Protein AF-A0A7S0JJD3-F1 (afdb_monomer_lite)

Radius of gyration: 20.3 Å; chains: 1; bounding box: 45×40×61 Å

InterPro domains:
  IPR008313 Metal-independent alpha-mannosidase [PF06824] (34-295)
  IPR008313 Metal-independent alpha-mannosidase [PTHR31047] (3-289)
  IPR008313 Metal-independent alpha-mannosidase [SM01149] (34-301)
  IPR008928 Six-hairpin glycosidase superfamily [SSF48208] (3-291)
  IPR012341 Six-hairpin glycosidase-like superfamily [G3DSA:1.50.10.10] (18-301)

Secondary structure (DSSP, 8-state):
-PPPP-PPPGGG-S---HHHHHHHHHHHTS--SSHHHHHHHHHHTTHHHHHSEEEE--SSS-EEEE--SSSSSEEHHHHHHHHGGGGGGTTT-TTTHHHHHHHHHHHHHHHHHH-TT-SEE-S-TT-SGGGTT--TTSEEEEE-TTS-EEE---TTEEE----HHHHHHHHHHHHHHHHHH---TT-SHHHHHHHHHHHHHHHHHTS-B-GGGTTS-S-EEE---SSGGGS-GGGT---B---SSPP-SS-TTSPPPSSS--HHHHHHHHHHHHHHHHHHHHHSTT-HHHHHHHHHHHHH-

Sequence (301 aa):
RPLPRCRPPPDQRTFTSPAIESRLGQLLRRKWRDPELSTLLWNCLPNTLDTTVWQAPSDNDPRTFVSTGDIPAMWLRDSQNQVSPYVRFARSEPNGIGSLLRGLIRRHVDSVLLDPYANSFAFSAADAACNVDAFTLDNTTKLDETQTRVNAMGLGVHQRKWEMDSLSSVLKLGRTYYDATADARPFGQRWLDAIEVIISTFRAMQQPLLPGNFTSVNYTFSTLSREPKDTSAHGIGRAHRWTGMVRTAFLPSDDSPRFPYHIPGNAFAVVELRGAASMLRACCGNASASEVLARDAEALA

pLDDT: mean 94.11, std 7.53, range [55.41, 98.88]

Structure (mmCIF, N/CA/C/O backbone):
data_AF-A0A7S0JJD3-F1
#
_entry.id   AF-A0A7S0JJD3-F1
#
loop_
_atom_site.group_PDB
_atom_site.id
_atom_site.type_symbol
_atom_site.label_atom_id
_atom_site.label_alt_id
_atom_site.label_comp_id
_atom_site.label_asym_id
_atom_site.label_entity_id
_atom_site.label_seq_id
_atom_site.pdbx_PDB_ins_code
_atom_site.Cartn_x
_atom_site.Cartn_y
_atom_site.Cartn_z
_atom_site.occupancy
_atom_site.B_iso_or_equiv
_atom_site.auth_seq_id
_atom_site.auth_comp_id
_atom_site.auth_asym_id
_atom_site.auth_atom_id
_atom_site.pdbx_PDB_model_num
ATOM 1 N N . ARG A 1 1 ? 2.379 -15.623 33.511 1.00 74.94 1 ARG A N 1
ATOM 2 C CA . ARG A 1 1 ? 2.270 -14.204 33.940 1.00 74.94 1 ARG A CA 1
ATOM 3 C C . ARG A 1 1 ? 1.238 -13.573 33.020 1.00 74.94 1 ARG A C 1
ATOM 5 O O . ARG A 1 1 ? 1.367 -13.850 31.838 1.00 74.94 1 ARG A O 1
ATOM 12 N N . PRO A 1 2 ? 0.259 -12.799 33.518 1.00 86.75 2 PRO A N 1
ATOM 13 C CA . PRO A 1 2 ? -0.739 -12.188 32.645 1.00 86.75 2 PRO A CA 1
ATOM 14 C C . PRO A 1 2 ? -0.059 -11.248 31.645 1.00 86.75 2 PRO A C 1
ATOM 16 O O . PRO A 1 2 ? 0.916 -10.577 31.998 1.00 86.75 2 PRO A O 1
ATOM 19 N N . LEU A 1 3 ? -0.571 -11.201 30.416 1.00 94.06 3 LEU A N 1
ATOM 20 C CA . LEU A 1 3 ? -0.080 -10.265 29.407 1.00 94.06 3 LEU A CA 1
ATOM 21 C C . LEU A 1 3 ? -0.239 -8.806 29.884 1.00 94.06 3 LEU A C 1
ATOM 23 O O . LEU A 1 3 ? -1.274 -8.464 30.468 1.00 94.06 3 LEU A O 1
ATOM 27 N N . PRO A 1 4 ? 0.756 -7.934 29.644 1.00 94.75 4 PRO A N 1
ATOM 28 C CA . PRO A 1 4 ? 0.657 -6.520 29.984 1.00 94.75 4 PRO A CA 1
ATOM 29 C C . PRO A 1 4 ? -0.297 -5.776 29.039 1.00 94.75 4 PRO A C 1
ATOM 31 O O . PRO A 1 4 ? -0.487 -6.159 27.884 1.00 94.75 4 PRO A O 1
ATOM 34 N N . ARG A 1 5 ? -0.883 -4.674 29.522 1.00 94.31 5 ARG A N 1
ATOM 35 C CA . ARG A 1 5 ? -1.574 -3.700 28.665 1.00 94.31 5 ARG A CA 1
ATOM 36 C C . ARG A 1 5 ? -0.540 -2.725 28.111 1.00 94.31 5 ARG A C 1
ATOM 38 O O . ARG A 1 5 ? 0.090 -2.021 28.890 1.00 94.31 5 ARG A O 1
ATOM 45 N N . CYS A 1 6 ? -0.396 -2.690 26.791 1.00 95.62 6 CYS A N 1
ATOM 46 C CA . CYS A 1 6 ? 0.696 -1.997 26.099 1.00 95.62 6 CYS A CA 1
ATOM 47 C C . CYS A 1 6 ? 0.238 -0.826 25.221 1.00 95.62 6 CYS A C 1
ATOM 49 O O . CYS A 1 6 ? 1.053 -0.264 24.498 1.00 95.62 6 CYS A O 1
ATOM 51 N N . ARG A 1 7 ? -1.050 -0.460 25.244 1.00 97.75 7 ARG A N 1
ATOM 52 C CA . ARG A 1 7 ? -1.510 0.739 24.529 1.00 97.75 7 ARG A CA 1
ATOM 53 C C . ARG A 1 7 ? -0.836 1.991 25.110 1.00 97.75 7 ARG A C 1
ATOM 55 O O . ARG A 1 7 ? -0.774 2.093 26.340 1.00 97.75 7 ARG A O 1
ATOM 62 N N . PRO A 1 8 ? -0.435 2.962 24.276 1.00 97.88 8 PRO A N 1
ATOM 63 C CA . PRO A 1 8 ? -0.002 4.265 24.753 1.00 97.88 8 PRO A CA 1
ATOM 64 C C . PRO A 1 8 ? -1.064 4.951 25.635 1.00 97.88 8 PRO A C 1
ATOM 66 O O . PRO A 1 8 ? -2.280 4.725 25.456 1.00 97.88 8 PRO A O 1
ATOM 69 N N . PRO A 1 9 ? -0.626 5.818 26.568 1.00 97.44 9 PRO A N 1
ATOM 70 C CA . PRO A 1 9 ? -1.497 6.777 27.239 1.00 97.44 9 PRO A CA 1
ATOM 71 C C . PRO A 1 9 ? -2.363 7.558 26.233 1.00 97.44 9 PRO A C 1
ATOM 73 O O . PRO A 1 9 ? -1.914 7.789 25.111 1.00 97.44 9 PRO A O 1
ATOM 76 N N . PRO A 1 10 ? -3.607 7.949 26.578 1.00 96.00 10 PRO A N 1
ATOM 77 C CA . PRO A 1 10 ? -4.527 8.591 25.634 1.00 96.00 10 PRO A CA 1
ATOM 78 C C . PRO A 1 10 ? -3.974 9.824 24.906 1.00 96.00 10 PRO A C 1
ATOM 80 O O . PRO A 1 10 ? -4.286 10.020 23.737 1.00 96.00 10 PRO A O 1
ATOM 83 N N . ASP A 1 11 ? -3.149 10.621 25.577 1.00 96.56 11 ASP A N 1
ATOM 84 C CA . ASP A 1 11 ? -2.490 11.829 25.067 1.00 96.56 11 ASP A CA 1
ATOM 85 C C . ASP A 1 11 ? -1.311 11.545 24.121 1.00 96.56 11 ASP A C 1
ATOM 87 O O . ASP A 1 11 ? -0.861 12.444 23.418 1.00 96.56 11 ASP A O 1
ATOM 91 N N . GLN A 1 12 ? -0.838 10.298 24.065 1.00 97.25 12 GLN A N 1
ATOM 92 C CA . GLN A 1 12 ? 0.233 9.847 23.169 1.00 97.25 12 GLN A CA 1
ATOM 93 C C . GLN A 1 12 ? -0.287 9.042 21.970 1.00 97.25 12 GLN A C 1
ATOM 95 O O . GLN A 1 12 ? 0.506 8.538 21.177 1.00 97.25 12 GLN A O 1
ATOM 100 N N . ARG A 1 13 ? -1.609 8.885 21.832 1.00 97.50 13 ARG A N 1
ATOM 101 C CA . ARG A 1 13 ? -2.208 8.158 20.706 1.00 97.50 13 ARG A CA 1
ATOM 102 C C . ARG A 1 13 ? -2.264 9.044 19.475 1.00 97.50 13 ARG A C 1
ATOM 104 O O . ARG A 1 13 ? -2.793 10.151 19.525 1.00 97.50 13 ARG A O 1
ATOM 111 N N . THR A 1 14 ? -1.787 8.522 18.353 1.00 96.75 14 THR A N 1
ATOM 112 C CA . THR A 1 14 ? -1.674 9.291 17.110 1.00 96.75 14 THR A CA 1
ATOM 113 C C . THR A 1 14 ? -3.025 9.573 16.439 1.00 96.75 14 THR A C 1
ATOM 115 O O . THR A 1 14 ? -3.207 10.600 15.786 1.00 96.75 14 THR A O 1
ATOM 118 N N . PHE A 1 15 ? -4.016 8.706 16.653 1.00 97.25 15 PHE A N 1
ATOM 119 C CA . PHE A 1 15 ? -5.390 8.879 16.200 1.00 97.25 15 PHE A CA 1
ATOM 120 C C . PHE A 1 15 ? -6.364 8.155 17.136 1.00 97.25 15 PHE A C 1
ATOM 122 O O . PHE A 1 15 ? -6.079 7.070 17.634 1.00 97.25 15 PHE A O 1
ATOM 129 N N . THR A 1 16 ? -7.552 8.720 17.359 1.00 95.88 16 THR A N 1
ATOM 130 C CA . THR A 1 16 ? -8.612 8.079 18.155 1.00 95.88 16 THR A CA 1
ATOM 131 C C . THR A 1 16 ? -9.936 8.092 17.397 1.00 95.88 16 THR A C 1
ATOM 133 O O . THR A 1 16 ? -10.350 9.120 16.866 1.00 95.88 16 THR A O 1
ATOM 136 N N . SER A 1 17 ? -10.628 6.949 17.380 1.00 96.94 17 SER A N 1
ATOM 137 C CA . SER A 1 17 ? -11.978 6.801 16.819 1.00 96.94 17 SER A CA 1
ATOM 138 C C . SER A 1 17 ? -12.968 6.431 17.931 1.00 96.94 17 SER A C 1
ATOM 140 O O . SER A 1 17 ? -12.849 5.347 18.516 1.00 96.94 17 SER A O 1
ATOM 142 N N . PRO A 1 18 ? -13.964 7.288 18.222 1.00 96.44 18 PRO A N 1
ATOM 143 C CA . PRO A 1 18 ? -15.027 6.974 19.175 1.00 96.44 18 PRO A CA 1
ATOM 144 C C . PRO A 1 18 ? -15.759 5.657 18.880 1.00 96.44 18 PRO A C 1
ATOM 146 O O . PRO A 1 18 ? -16.031 4.888 19.807 1.00 96.44 18 PRO A O 1
ATOM 149 N N . ALA A 1 19 ? -16.051 5.346 17.613 1.00 95.81 19 ALA A N 1
ATOM 150 C CA . ALA A 1 19 ? -16.710 4.094 17.239 1.00 95.81 19 ALA A CA 1
ATOM 151 C C . ALA A 1 19 ? -15.850 2.864 17.559 1.00 95.81 19 ALA A C 1
ATOM 153 O O . ALA A 1 19 ? -16.374 1.852 18.037 1.00 95.81 19 ALA A O 1
ATOM 154 N N . ILE A 1 20 ? -14.536 2.949 17.342 1.00 96.50 20 ILE A N 1
ATOM 155 C CA . ILE A 1 20 ? -13.607 1.850 17.621 1.00 96.50 20 ILE A CA 1
ATOM 156 C C . ILE A 1 20 ? -13.408 1.678 19.126 1.00 96.50 20 ILE A C 1
ATOM 158 O O . ILE A 1 20 ? -13.507 0.548 19.604 1.00 96.50 20 ILE A O 1
ATOM 162 N N . GLU A 1 21 ? -13.235 2.760 19.891 1.00 97.56 21 GLU A N 1
ATOM 163 C CA . GLU A 1 21 ? -13.171 2.690 21.361 1.00 97.56 21 GLU A CA 1
ATOM 164 C C . GLU A 1 21 ? -14.465 2.116 21.952 1.00 97.56 21 GLU A C 1
ATOM 166 O O . GLU A 1 21 ? -14.430 1.232 22.812 1.00 97.56 21 GLU A O 1
ATOM 171 N N . SER A 1 22 ? -15.623 2.553 21.446 1.00 96.69 22 SER A N 1
ATOM 172 C CA . SER A 1 22 ? -16.927 2.027 21.856 1.00 96.69 22 SER A CA 1
ATOM 173 C C . SER A 1 22 ? -17.044 0.534 21.553 1.00 96.69 22 SER A C 1
ATOM 175 O O . SER A 1 22 ? -17.410 -0.259 22.430 1.00 96.69 22 SER A O 1
ATOM 177 N N . ARG A 1 23 ? -16.669 0.107 20.339 1.00 96.12 23 ARG A N 1
ATOM 178 C CA . ARG A 1 23 ? -16.711 -1.308 19.959 1.00 96.12 23 ARG A CA 1
ATOM 179 C C . ARG A 1 23 ? -15.747 -2.150 20.789 1.00 96.12 23 ARG A C 1
ATOM 181 O O . ARG A 1 23 ? -16.125 -3.240 21.223 1.00 96.12 23 ARG A O 1
ATOM 188 N N . LEU A 1 24 ? -14.535 -1.660 21.023 1.00 96.44 24 LEU A N 1
ATOM 189 C CA . LEU A 1 24 ? -13.540 -2.324 21.855 1.00 96.44 24 LEU A CA 1
ATOM 190 C C . LEU A 1 24 ? -14.063 -2.485 23.287 1.00 96.44 24 LEU A C 1
ATOM 192 O O . LEU A 1 24 ? -14.076 -3.598 23.812 1.00 96.44 24 LEU A O 1
ATOM 196 N N . GLY A 1 25 ? -14.613 -1.422 23.879 1.00 96.69 25 GLY A N 1
ATOM 197 C CA . GLY A 1 25 ? -15.238 -1.468 25.201 1.00 96.69 25 GLY A CA 1
ATOM 198 C C . GLY A 1 25 ? -16.389 -2.477 25.287 1.00 96.69 25 GLY A C 1
ATOM 199 O O . GLY A 1 25 ? -16.468 -3.245 26.246 1.00 96.69 25 GLY A O 1
ATOM 200 N N . GLN A 1 26 ? -17.254 -2.543 24.271 1.00 96.44 26 GLN A N 1
ATOM 201 C CA . GLN A 1 26 ? -18.327 -3.545 24.203 1.00 96.44 26 GLN A CA 1
ATOM 202 C C . GLN A 1 26 ? -17.790 -4.982 24.152 1.00 96.44 26 GLN A C 1
ATOM 204 O O . GLN A 1 26 ? -18.323 -5.857 24.832 1.00 96.44 26 GLN A O 1
ATOM 209 N N . LEU A 1 27 ? -16.748 -5.240 23.355 1.00 95.69 27 LEU A N 1
ATOM 210 C CA . LEU A 1 27 ? -16.144 -6.571 23.236 1.00 95.69 27 LEU A CA 1
ATOM 211 C C . LEU A 1 27 ? -15.472 -7.008 24.542 1.00 95.69 27 LEU A C 1
ATOM 213 O O . LEU A 1 27 ? -15.609 -8.163 24.945 1.00 95.69 27 LEU A O 1
ATOM 217 N N . LEU A 1 28 ? -14.801 -6.086 25.231 1.00 95.31 28 LEU A N 1
ATOM 218 C CA . LEU A 1 28 ? -14.087 -6.367 26.478 1.00 95.31 28 LEU A CA 1
ATOM 219 C C . LEU A 1 28 ? -15.008 -6.538 27.692 1.00 95.31 28 LEU A C 1
ATOM 221 O O . LEU A 1 28 ? -14.620 -7.198 28.649 1.00 95.31 28 LEU A O 1
ATOM 225 N N . ARG A 1 29 ? -16.242 -6.015 27.652 1.00 94.81 29 ARG A N 1
ATOM 226 C CA . ARG A 1 29 ? -17.263 -6.266 28.691 1.00 94.81 29 ARG A CA 1
ATOM 227 C C . ARG A 1 29 ? -17.830 -7.688 28.666 1.00 94.81 29 ARG A C 1
ATOM 229 O O . ARG A 1 29 ? -18.498 -8.092 29.614 1.00 94.81 29 ARG A O 1
ATOM 236 N N . ARG A 1 30 ? -17.619 -8.445 27.585 1.00 92.94 30 ARG A N 1
ATOM 237 C CA . ARG A 1 30 ? -18.091 -9.834 27.486 1.00 92.94 30 ARG A CA 1
ATOM 238 C C . ARG A 1 30 ? -17.269 -10.737 28.405 1.00 92.94 30 ARG A C 1
ATOM 240 O O . ARG A 1 30 ? -16.113 -10.454 28.693 1.00 92.94 30 ARG A O 1
ATOM 247 N N . LYS A 1 31 ? -17.837 -11.873 28.820 1.00 93.19 31 LYS A N 1
ATOM 248 C CA . LYS A 1 31 ? -17.070 -12.914 29.515 1.00 93.19 31 LYS A CA 1
ATOM 249 C C . LYS A 1 31 ? -16.179 -13.645 28.507 1.00 93.19 31 LYS A C 1
ATOM 251 O O . LYS A 1 31 ? -16.687 -14.376 27.658 1.00 93.19 31 LYS A O 1
ATOM 256 N N . TRP A 1 32 ? -14.869 -13.453 28.614 1.00 94.88 32 TRP A N 1
ATOM 257 C CA . TRP A 1 32 ? -13.873 -14.189 27.837 1.00 94.88 32 TRP A CA 1
ATOM 258 C C . TRP A 1 32 ? -13.495 -15.475 28.568 1.00 94.88 32 TRP A C 1
ATOM 260 O O . TRP A 1 32 ? -13.262 -15.457 29.775 1.00 94.88 32 TRP A O 1
ATOM 270 N N . ARG A 1 33 ? -13.457 -16.600 27.842 1.00 95.12 33 ARG A N 1
ATOM 271 C CA . ARG A 1 33 ? -12.987 -17.878 28.402 1.00 95.12 33 ARG A CA 1
ATOM 272 C C . ARG A 1 33 ? -11.504 -17.804 28.764 1.00 95.12 33 ARG A C 1
ATOM 274 O O . ARG A 1 33 ? -11.112 -18.329 29.796 1.00 95.12 33 ARG A O 1
ATOM 281 N N . ASP A 1 34 ? -10.731 -17.138 27.913 1.00 94.12 34 ASP A N 1
ATOM 282 C CA . ASP A 1 34 ? -9.326 -16.829 28.131 1.00 94.12 34 ASP A CA 1
ATOM 283 C C . ASP A 1 34 ? -9.162 -15.307 28.318 1.00 94.12 34 ASP A C 1
ATOM 285 O O . ASP A 1 34 ? -9.372 -14.546 27.365 1.00 94.12 34 ASP A O 1
ATOM 289 N N . PRO A 1 35 ? -8.828 -14.839 29.534 1.00 90.50 35 PRO A N 1
ATOM 290 C CA . PRO A 1 35 ? -8.575 -13.427 29.801 1.00 90.50 35 PRO A CA 1
ATOM 291 C C . PRO A 1 35 ? -7.413 -12.842 28.988 1.00 90.50 35 PRO A C 1
ATOM 293 O O . PRO A 1 35 ? -7.449 -11.651 28.670 1.00 90.50 35 PRO A O 1
ATOM 296 N N . GLU A 1 36 ? -6.410 -13.637 28.609 1.00 94.75 36 GLU A N 1
ATOM 297 C CA . GLU A 1 36 ? -5.255 -13.151 27.846 1.00 94.75 36 GLU A CA 1
ATOM 298 C C . GLU A 1 36 ? -5.652 -12.744 26.424 1.00 94.75 36 GLU A C 1
ATOM 300 O O . GLU A 1 36 ? -5.173 -11.723 25.927 1.00 94.75 36 GLU A O 1
ATOM 305 N N . LEU A 1 37 ? -6.630 -13.427 25.816 1.00 95.75 37 LEU A N 1
ATOM 306 C CA . LEU A 1 37 ? -7.208 -13.013 24.531 1.00 95.75 37 LEU A CA 1
ATOM 307 C C . LEU A 1 37 ? -7.877 -11.635 24.604 1.00 95.75 37 LEU A C 1
ATOM 309 O O . LEU A 1 37 ? -7.809 -10.866 23.645 1.00 95.75 37 LEU A O 1
ATOM 313 N N . SER A 1 38 ? -8.494 -11.287 25.738 1.00 95.06 38 SER A N 1
ATOM 314 C CA . SER A 1 38 ? -9.073 -9.950 25.922 1.00 95.06 38 SER A CA 1
ATOM 315 C C . SER A 1 38 ? -7.987 -8.871 26.014 1.00 95.06 38 SER A C 1
ATOM 317 O O . SER A 1 38 ? -8.143 -7.783 25.457 1.00 95.06 38 SER A O 1
ATOM 319 N N . THR A 1 39 ? -6.846 -9.185 26.637 1.00 95.88 39 THR A N 1
ATOM 320 C CA . THR A 1 39 ? -5.686 -8.286 26.682 1.00 95.88 39 THR A CA 1
ATOM 321 C C . THR A 1 39 ? -5.040 -8.131 25.306 1.00 95.88 39 THR A C 1
ATOM 323 O O . THR A 1 39 ? -4.710 -7.011 24.920 1.00 95.88 39 THR A O 1
ATOM 326 N N . LEU A 1 40 ? -4.917 -9.214 24.532 1.00 97.19 40 LEU A N 1
ATOM 327 C CA . LEU A 1 40 ? -4.446 -9.144 23.146 1.00 97.19 40 LEU A CA 1
ATOM 328 C C . LEU A 1 40 ? -5.375 -8.287 22.287 1.00 97.19 40 LEU A C 1
ATOM 330 O O . LEU A 1 40 ? -4.899 -7.417 21.569 1.00 97.19 40 LEU A O 1
ATOM 334 N N . LEU A 1 41 ? -6.695 -8.454 22.406 1.00 96.69 41 LEU A N 1
ATOM 335 C CA . LEU A 1 41 ? -7.649 -7.607 21.690 1.00 96.69 41 LEU A CA 1
ATOM 336 C C . LEU A 1 41 ? -7.484 -6.125 22.061 1.00 96.69 41 LEU A C 1
ATOM 338 O O . LEU A 1 41 ? -7.495 -5.275 21.171 1.00 96.69 41 LEU A O 1
ATOM 342 N N . TRP A 1 42 ? -7.322 -5.822 23.355 1.00 96.75 42 TRP A N 1
ATOM 343 C CA . TRP A 1 42 ? -7.069 -4.463 23.841 1.00 96.75 42 TRP A CA 1
ATOM 344 C C . TRP A 1 42 ? -5.796 -3.868 23.241 1.00 96.75 42 TRP A C 1
ATOM 346 O O . TRP A 1 42 ? -5.827 -2.728 22.794 1.00 96.75 42 TRP A O 1
ATOM 356 N N . ASN A 1 43 ? -4.703 -4.626 23.202 1.00 97.81 43 ASN A N 1
ATOM 357 C CA . ASN A 1 43 ? -3.426 -4.137 22.689 1.00 97.81 43 ASN A CA 1
ATOM 358 C C . ASN A 1 43 ? -3.411 -4.022 21.160 1.00 97.81 43 ASN A C 1
ATOM 360 O O . ASN A 1 43 ? -2.928 -3.027 20.636 1.00 97.81 43 ASN A O 1
ATOM 364 N N . CYS A 1 44 ? -3.920 -5.028 20.447 1.00 97.88 44 CYS A N 1
ATOM 365 C CA . CYS A 1 44 ? -3.691 -5.178 19.011 1.00 97.88 44 CYS A CA 1
ATOM 366 C C . CYS A 1 44 ? -4.734 -4.462 18.151 1.00 97.88 44 CYS A C 1
ATOM 368 O O . CYS A 1 44 ? -4.369 -3.882 17.134 1.00 97.88 44 CYS A O 1
ATOM 370 N N . LEU A 1 45 ? -6.023 -4.482 18.526 1.00 97.19 45 LEU A N 1
ATOM 371 C CA . LEU A 1 45 ? -7.063 -3.919 17.656 1.00 97.19 45 LEU A CA 1
ATOM 372 C C . LEU A 1 45 ? -6.862 -2.425 17.364 1.00 97.19 45 LEU A C 1
ATOM 374 O O . LEU A 1 45 ? -7.050 -2.068 16.208 1.00 97.19 45 LEU A O 1
ATOM 378 N N . PRO A 1 46 ? -6.524 -1.548 18.326 1.00 97.69 46 PRO A N 1
ATOM 379 C CA . PRO A 1 46 ? -6.335 -0.126 18.051 1.00 97.69 46 PRO A CA 1
ATOM 380 C C . PRO A 1 46 ? -4.880 0.248 17.736 1.00 97.69 46 PRO A C 1
ATOM 382 O O . PRO A 1 46 ? -4.621 1.427 17.535 1.00 97.69 46 PRO A O 1
ATOM 385 N N . ASN A 1 47 ? -3.936 -0.704 17.694 1.00 98.50 47 ASN A N 1
ATOM 386 C CA . ASN A 1 47 ? -2.506 -0.386 17.648 1.00 98.50 47 ASN A CA 1
ATOM 387 C C . ASN A 1 47 ? -2.126 0.519 16.466 1.00 98.50 47 ASN A C 1
ATOM 389 O O . ASN A 1 47 ? -1.472 1.528 16.688 1.00 98.50 47 ASN A O 1
ATOM 393 N N . THR A 1 48 ? -2.622 0.238 15.257 1.00 98.50 48 THR A N 1
ATOM 394 C CA . THR A 1 48 ? -2.429 1.122 14.096 1.00 98.50 48 THR A CA 1
ATOM 395 C C . THR A 1 48 ? -2.847 2.561 14.398 1.00 98.50 48 THR A C 1
ATOM 397 O O . THR A 1 48 ? -2.084 3.489 14.168 1.00 98.50 48 THR A O 1
ATOM 400 N N . LEU A 1 49 ? -4.044 2.772 14.951 1.00 98.25 49 LEU A N 1
ATOM 401 C CA . LEU A 1 49 ? -4.531 4.122 15.252 1.00 98.25 49 LEU A CA 1
ATOM 402 C C . LEU A 1 49 ? -3.734 4.776 16.383 1.00 98.25 49 LEU A C 1
ATOM 404 O O . LEU A 1 49 ? -3.439 5.968 16.338 1.00 98.25 49 LEU A O 1
ATOM 408 N N . ASP A 1 50 ? -3.366 3.990 17.388 1.00 98.50 50 ASP A N 1
ATOM 409 C CA . ASP A 1 50 ? -2.639 4.486 18.544 1.00 98.50 50 ASP A CA 1
ATOM 410 C C . ASP A 1 50 ? -1.211 4.912 18.184 1.00 98.50 50 ASP A C 1
ATOM 412 O O . ASP A 1 50 ? -0.733 5.879 18.769 1.00 98.50 50 ASP A O 1
ATOM 416 N N . THR A 1 51 ? -0.528 4.224 17.261 1.00 98.06 51 THR A N 1
ATOM 417 C CA . THR A 1 51 ? 0.928 4.385 17.099 1.00 98.06 51 THR A CA 1
ATOM 418 C C . THR A 1 51 ? 1.414 4.674 15.688 1.00 98.06 51 THR A C 1
ATOM 420 O O . THR A 1 51 ? 2.584 5.022 15.554 1.00 98.06 51 THR A O 1
ATOM 423 N N . THR A 1 52 ? 0.595 4.495 14.647 1.00 97.75 52 THR A N 1
ATOM 424 C CA . THR A 1 52 ? 1.095 4.512 13.263 1.00 97.75 52 THR A CA 1
ATOM 425 C C . THR A 1 52 ? 0.390 5.480 12.322 1.00 97.75 52 THR A C 1
ATOM 427 O O . THR A 1 52 ? 0.560 5.348 11.116 1.00 97.75 52 THR A O 1
ATOM 430 N N . VAL A 1 53 ? -0.399 6.445 12.801 1.00 97.31 53 VAL A N 1
ATOM 431 C CA . VAL A 1 53 ? -1.171 7.351 11.930 1.00 97.31 53 VAL A CA 1
ATOM 432 C C . VAL A 1 53 ? -0.675 8.787 12.039 1.00 97.31 53 VAL A C 1
ATOM 434 O O . VAL A 1 53 ? -0.756 9.398 13.094 1.00 97.31 53 VAL A O 1
ATOM 437 N N . TRP A 1 54 ? -0.285 9.393 10.921 1.00 93.94 54 TRP A N 1
ATOM 438 C CA . TRP A 1 54 ? 0.136 10.796 10.879 1.00 93.94 54 TRP A CA 1
ATOM 439 C C . TRP A 1 54 ? -0.537 11.557 9.741 1.00 93.94 54 TRP A C 1
ATOM 441 O O . TRP A 1 54 ? -0.957 10.979 8.736 1.00 93.94 54 TRP A O 1
ATOM 451 N N . GLN A 1 55 ? -0.638 12.877 9.880 1.00 89.50 55 GLN A N 1
ATOM 452 C CA . GLN A 1 55 ? -1.054 13.752 8.785 1.00 89.50 55 GLN A CA 1
ATOM 453 C C . GLN A 1 55 ? 0.172 14.133 7.959 1.00 89.50 55 GLN A C 1
ATOM 455 O O . GLN A 1 55 ? 1.044 14.837 8.456 1.00 89.50 55 GLN A O 1
ATOM 460 N N . ALA A 1 56 ? 0.250 13.661 6.715 1.00 80.69 56 ALA A N 1
ATOM 461 C CA . ALA A 1 56 ? 1.352 14.023 5.827 1.00 80.69 56 ALA A CA 1
ATOM 462 C C . ALA A 1 56 ? 1.195 15.462 5.303 1.00 80.69 56 ALA A C 1
ATOM 464 O O . ALA A 1 56 ? 0.059 15.896 5.066 1.00 80.69 56 ALA A O 1
ATOM 465 N N . PRO A 1 57 ? 2.308 16.185 5.063 1.00 75.12 57 PRO A N 1
ATOM 466 C CA . PRO A 1 57 ? 2.274 17.506 4.448 1.00 75.12 57 PRO A CA 1
ATOM 467 C C . PRO A 1 57 ? 1.605 17.456 3.076 1.00 75.12 57 PRO A C 1
ATOM 469 O O . PRO A 1 57 ? 1.856 16.541 2.287 1.00 75.12 57 PRO A O 1
ATOM 472 N N . SER A 1 58 ? 0.762 18.443 2.775 1.00 74.44 58 SER A N 1
ATOM 473 C CA . SER A 1 58 ? 0.233 18.610 1.427 1.00 74.44 58 SER A CA 1
ATOM 474 C C . SER A 1 58 ? -0.383 19.987 1.205 1.00 74.44 58 SER A C 1
ATOM 476 O O . SER A 1 58 ? -1.019 20.521 2.114 1.00 74.44 58 SER A O 1
ATOM 478 N N . ASP A 1 59 ? -0.301 20.474 -0.031 1.00 63.44 59 ASP A N 1
ATOM 479 C CA . ASP A 1 59 ? -0.811 21.798 -0.401 1.00 63.44 59 ASP A CA 1
ATOM 480 C C . ASP A 1 59 ? -2.348 21.864 -0.484 1.00 63.44 59 ASP A C 1
ATOM 482 O O . ASP A 1 59 ? -2.920 22.934 -0.314 1.00 63.44 59 ASP A O 1
ATOM 486 N N . ASN A 1 60 ? -3.033 20.737 -0.734 1.00 64.81 60 ASN A N 1
ATOM 487 C CA . ASN A 1 60 ? -4.479 20.692 -1.011 1.00 64.81 60 ASN A CA 1
ATOM 488 C C . ASN A 1 60 ? -5.119 19.397 -0.489 1.00 64.81 60 ASN A C 1
ATOM 490 O O . ASN A 1 60 ? -4.819 18.355 -1.044 1.00 64.81 60 ASN A O 1
ATOM 494 N N . ASP A 1 61 ? -6.063 19.438 0.454 1.00 77.19 61 ASP A N 1
ATOM 495 C CA . ASP A 1 61 ? -6.694 18.271 1.114 1.00 77.19 61 ASP A CA 1
ATOM 496 C C . ASP A 1 61 ? -5.757 17.397 1.984 1.00 77.19 61 ASP A C 1
ATOM 498 O O . ASP A 1 61 ? -4.667 17.023 1.561 1.00 77.19 61 ASP A O 1
ATOM 502 N N . PRO A 1 62 ? -6.193 16.963 3.185 1.00 86.25 62 PRO A N 1
ATOM 503 C CA . PRO A 1 62 ? -5.346 16.207 4.105 1.00 86.25 62 PRO A CA 1
ATOM 504 C C . PRO A 1 62 ? -4.949 14.837 3.538 1.00 86.25 62 PRO A C 1
ATOM 506 O O . PRO A 1 62 ? -5.793 14.091 3.027 1.00 86.25 62 PRO A O 1
ATOM 509 N N . ARG A 1 63 ? -3.667 14.485 3.690 1.00 94.12 63 ARG A N 1
ATOM 510 C CA . ARG A 1 63 ? -3.136 13.135 3.461 1.00 94.12 63 ARG A CA 1
ATOM 511 C C . ARG A 1 63 ? -2.931 12.431 4.788 1.00 94.12 63 ARG A C 1
ATOM 513 O O . ARG A 1 63 ? -2.476 13.031 5.759 1.00 94.12 63 ARG A O 1
ATOM 520 N N . THR A 1 64 ? -3.203 11.136 4.803 1.00 96.81 64 THR A N 1
ATOM 521 C CA . THR A 1 64 ? -2.893 10.274 5.941 1.00 96.81 64 THR A CA 1
ATOM 522 C C . THR A 1 64 ? -1.719 9.394 5.568 1.00 96.81 64 THR A C 1
ATOM 524 O O . THR A 1 64 ? -1.760 8.693 4.560 1.00 96.81 64 THR A O 1
ATOM 527 N N . PHE A 1 65 ? -0.685 9.436 6.393 1.00 96.69 65 PHE A N 1
ATOM 528 C CA . PHE A 1 65 ? 0.452 8.539 6.337 1.00 96.69 65 PHE A CA 1
ATOM 529 C C . PHE A 1 65 ? 0.286 7.465 7.401 1.00 96.69 65 PHE A C 1
ATOM 531 O O . PHE A 1 65 ? -0.017 7.790 8.550 1.00 96.69 65 PHE A O 1
ATOM 538 N N . VAL A 1 66 ? 0.474 6.204 7.015 1.00 98.00 66 VAL A N 1
ATOM 539 C CA . VAL A 1 66 ? 0.437 5.086 7.957 1.00 98.00 66 VAL A CA 1
ATOM 540 C C . VAL A 1 66 ? 1.734 4.295 7.851 1.00 98.00 66 VAL A C 1
ATOM 542 O O . VAL A 1 66 ? 1.967 3.651 6.834 1.00 98.00 66 VAL A O 1
ATOM 545 N N . SER A 1 67 ? 2.593 4.371 8.865 1.00 96.44 67 SER A N 1
ATOM 546 C CA . SER A 1 67 ? 3.849 3.607 8.880 1.00 96.44 67 SER A CA 1
ATOM 547 C C . SER A 1 67 ? 3.610 2.156 9.282 1.00 96.44 67 SER A C 1
ATOM 549 O O . SER A 1 67 ? 2.569 1.806 9.848 1.00 96.44 67 SER A O 1
ATOM 551 N N . THR A 1 68 ? 4.595 1.302 9.026 1.00 96.06 68 THR A N 1
ATOM 552 C CA . THR A 1 68 ? 4.543 -0.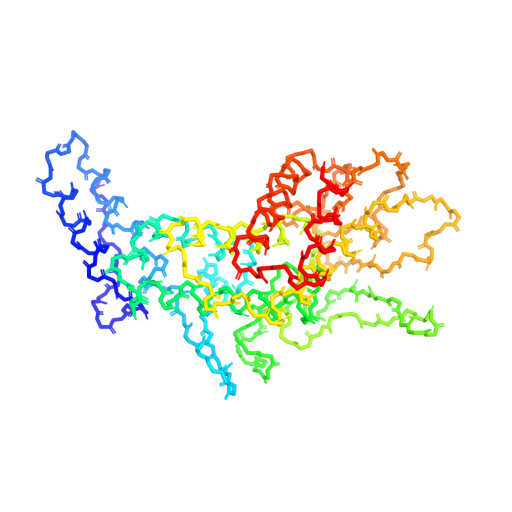109 9.431 1.00 96.06 68 THR A CA 1
ATOM 553 C C . THR A 1 68 ? 4.607 -0.279 10.953 1.00 96.06 68 THR A C 1
ATOM 555 O O . THR A 1 68 ? 3.990 -1.196 11.493 1.00 96.06 68 THR A O 1
ATOM 558 N N . GLY A 1 69 ? 5.278 0.640 11.652 1.00 94.25 69 GLY A N 1
ATOM 559 C CA . GLY A 1 69 ? 5.449 0.632 13.100 1.00 94.25 69 GLY A CA 1
ATOM 560 C C . GLY A 1 69 ? 6.855 1.075 13.475 1.00 94.25 69 GLY A C 1
ATOM 561 O O . GLY A 1 69 ? 7.124 2.270 13.563 1.00 94.25 69 GLY A O 1
ATOM 562 N N . ASP A 1 70 ? 7.737 0.105 13.688 1.00 92.75 70 ASP A N 1
ATOM 563 C CA . ASP A 1 70 ? 9.149 0.318 14.022 1.00 92.75 70 ASP A CA 1
ATOM 564 C C . ASP A 1 70 ? 9.986 0.856 12.852 1.00 92.75 70 ASP A C 1
ATOM 566 O O . ASP A 1 70 ? 10.991 1.523 13.089 1.00 92.75 70 ASP A O 1
ATOM 570 N N . ILE A 1 71 ? 9.551 0.640 11.608 1.00 91.31 71 ILE A N 1
ATOM 571 C CA . ILE A 1 71 ? 10.132 1.279 10.425 1.00 91.31 71 ILE A CA 1
ATOM 572 C C . ILE A 1 71 ? 9.316 2.546 10.101 1.00 91.31 71 ILE A C 1
ATOM 574 O O . ILE A 1 71 ? 8.103 2.464 9.867 1.00 91.31 71 ILE A O 1
ATOM 578 N N . PRO A 1 72 ? 9.941 3.738 10.046 1.00 90.12 72 PRO A N 1
ATOM 579 C CA . PRO A 1 72 ? 9.245 5.013 9.857 1.00 90.12 72 PRO A CA 1
ATOM 580 C C . PRO A 1 72 ? 8.877 5.289 8.384 1.00 90.12 72 PRO A C 1
ATOM 582 O O . PRO A 1 72 ? 8.990 6.413 7.898 1.00 90.12 72 PRO A O 1
ATOM 585 N N . ALA A 1 73 ? 8.411 4.270 7.660 1.00 94.12 73 ALA A N 1
ATOM 586 C CA . ALA A 1 73 ? 7.996 4.363 6.264 1.00 94.12 73 ALA A CA 1
ATOM 587 C C . ALA A 1 73 ? 6.645 3.675 6.021 1.00 94.12 73 ALA A C 1
ATOM 589 O O . ALA A 1 73 ? 6.219 2.804 6.779 1.00 94.12 73 ALA A O 1
ATOM 590 N N . MET A 1 74 ? 5.947 4.095 4.966 1.00 97.38 74 MET A N 1
ATOM 591 C CA . MET A 1 74 ? 4.640 3.561 4.582 1.00 97.38 74 MET A CA 1
ATOM 592 C C . MET A 1 74 ? 4.804 2.588 3.422 1.00 97.38 74 MET A C 1
ATOM 594 O O . MET A 1 74 ? 5.070 3.008 2.296 1.00 97.38 74 MET A O 1
ATOM 598 N N . TRP A 1 75 ? 4.563 1.307 3.682 1.00 98.69 75 TRP A N 1
ATOM 599 C CA . TRP A 1 75 ? 4.320 0.319 2.632 1.00 98.69 75 TRP A CA 1
ATOM 600 C C . TRP A 1 75 ? 2.874 0.421 2.153 1.00 98.69 75 TRP A C 1
ATOM 602 O O . TRP A 1 75 ? 1.947 0.522 2.967 1.00 98.69 75 TRP A O 1
ATOM 612 N N . LEU A 1 76 ? 2.654 0.362 0.836 1.00 98.81 76 LEU A N 1
ATOM 613 C CA . LEU A 1 76 ? 1.295 0.356 0.271 1.00 98.81 76 LEU A CA 1
ATOM 614 C C . LEU A 1 76 ? 0.494 -0.859 0.766 1.00 98.81 76 LEU A C 1
ATOM 616 O O . LEU A 1 76 ? -0.669 -0.724 1.157 1.00 98.81 76 LEU A O 1
ATOM 620 N N . ARG A 1 77 ? 1.148 -2.026 0.830 1.00 98.81 77 ARG A N 1
ATOM 621 C CA . ARG A 1 77 ? 0.602 -3.267 1.396 1.00 98.81 77 ARG A CA 1
ATOM 622 C C . ARG A 1 77 ? 0.183 -3.101 2.855 1.00 98.81 77 ARG A C 1
ATOM 624 O O . ARG A 1 77 ? -0.964 -3.385 3.213 1.00 98.81 77 ARG A O 1
ATOM 631 N N . ASP A 1 78 ? 1.119 -2.690 3.701 1.00 98.75 78 ASP A N 1
ATOM 632 C CA . ASP A 1 78 ? 0.952 -2.676 5.152 1.00 98.75 78 ASP A CA 1
ATOM 633 C C . ASP A 1 78 ? -0.114 -1.671 5.560 1.00 98.75 78 ASP A C 1
ATOM 635 O O . ASP A 1 78 ? -1.080 -2.042 6.224 1.00 98.75 78 ASP A O 1
ATOM 639 N N . SER A 1 79 ? -0.016 -0.441 5.056 1.00 98.75 79 SER A N 1
ATOM 640 C CA . SER A 1 79 ? -0.973 0.623 5.364 1.00 98.75 79 SER A CA 1
ATOM 641 C C . SER A 1 79 ? -2.404 0.273 4.948 1.00 98.75 79 SER A C 1
ATOM 643 O O . SER A 1 79 ? -3.341 0.548 5.700 1.00 98.75 79 SER A O 1
ATOM 645 N N . GLN A 1 80 ? -2.607 -0.411 3.813 1.00 98.69 80 GLN A N 1
ATOM 646 C CA . GLN A 1 80 ? -3.929 -0.924 3.436 1.00 98.69 80 GLN A CA 1
ATOM 647 C C . GLN A 1 80 ? -4.438 -1.978 4.429 1.00 98.69 80 GLN A C 1
ATOM 649 O O . GLN A 1 80 ? -5.623 -1.971 4.787 1.00 98.69 80 GLN A O 1
ATOM 654 N N . ASN A 1 81 ? -3.596 -2.929 4.836 1.00 98.56 81 ASN A N 1
ATOM 655 C CA . ASN A 1 81 ? -4.016 -4.032 5.704 1.00 98.56 81 ASN A CA 1
ATOM 656 C C . ASN A 1 81 ? -4.222 -3.590 7.157 1.00 98.56 81 ASN A C 1
ATOM 658 O O . ASN A 1 81 ? -5.200 -4.010 7.776 1.00 98.56 81 ASN A O 1
ATOM 662 N N . GLN A 1 82 ? -3.382 -2.685 7.656 1.00 98.75 82 GLN A N 1
ATOM 663 C CA . GLN A 1 82 ? -3.481 -2.076 8.981 1.00 98.75 82 GLN A CA 1
ATOM 664 C C . GLN A 1 82 ? -4.841 -1.395 9.202 1.00 98.75 82 GLN A C 1
ATOM 666 O O . GLN A 1 82 ? -5.444 -1.548 10.263 1.00 98.75 82 GLN A O 1
ATOM 671 N N . VAL A 1 83 ? -5.385 -0.705 8.191 1.00 98.50 83 VAL A N 1
ATOM 672 C CA . VAL A 1 83 ? -6.678 -0.006 8.328 1.00 98.50 83 VAL A CA 1
ATOM 673 C C . VAL A 1 83 ? -7.905 -0.852 7.969 1.00 98.50 83 VAL A C 1
ATOM 675 O O . VAL A 1 83 ? -9.040 -0.453 8.252 1.00 98.50 83 VAL A O 1
ATOM 678 N N . SER A 1 84 ? -7.714 -2.030 7.365 1.00 97.75 84 SER A N 1
ATOM 679 C CA . SER A 1 84 ? -8.808 -2.881 6.873 1.00 97.75 84 SER A CA 1
ATOM 680 C C . SER A 1 84 ? -9.886 -3.202 7.926 1.00 97.75 84 SER A C 1
ATOM 682 O O . SER A 1 84 ? -11.074 -3.106 7.592 1.00 97.75 84 SER A O 1
ATOM 684 N N . PRO A 1 85 ? -9.557 -3.505 9.202 1.00 97.25 85 PRO A N 1
ATOM 685 C CA . PRO A 1 85 ? -10.568 -3.794 10.222 1.00 97.25 85 PRO A CA 1
ATOM 686 C C . PRO A 1 85 ? -11.490 -2.612 10.550 1.00 97.25 85 PRO A C 1
ATOM 688 O O . PRO A 1 85 ? -12.549 -2.820 11.163 1.00 97.25 85 PRO A O 1
ATOM 691 N N . TYR A 1 86 ? -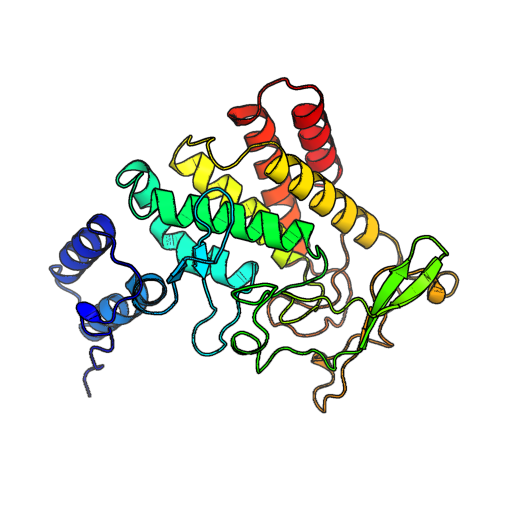11.090 -1.392 10.183 1.00 98.06 86 TYR A N 1
ATOM 692 C CA . TYR A 1 86 ? -11.758 -0.147 10.553 1.00 98.06 86 TYR A CA 1
ATOM 693 C C . TYR A 1 86 ? -12.695 0.391 9.471 1.00 98.06 86 TYR A C 1
ATOM 695 O O . TYR A 1 86 ? -13.591 1.174 9.784 1.00 98.06 86 TYR A O 1
ATOM 703 N N . VAL A 1 87 ? -12.547 -0.063 8.221 1.00 97.94 87 VAL A N 1
ATOM 704 C CA . VAL A 1 87 ? -13.325 0.408 7.058 1.00 97.94 87 VAL A CA 1
ATOM 705 C C . VAL A 1 87 ? -14.839 0.366 7.311 1.00 97.94 87 VAL A C 1
ATOM 707 O O . VAL A 1 87 ? -15.559 1.299 6.969 1.00 97.94 87 VAL A O 1
ATOM 710 N N . ARG A 1 88 ? -15.328 -0.656 8.021 1.00 96.00 88 ARG A N 1
ATOM 711 C CA . ARG A 1 88 ? -16.746 -0.799 8.410 1.00 96.00 88 ARG A CA 1
ATOM 712 C C . ARG A 1 88 ? -17.310 0.338 9.276 1.00 96.00 88 ARG A C 1
ATOM 714 O O . ARG A 1 88 ? -18.525 0.482 9.345 1.00 96.00 88 ARG A O 1
ATOM 721 N N . PHE A 1 89 ? -16.465 1.126 9.941 1.00 97.62 89 PHE A N 1
ATOM 722 C CA . PHE A 1 89 ? -16.881 2.275 10.757 1.00 97.62 89 PHE A CA 1
ATOM 723 C C . PHE A 1 89 ? -16.861 3.596 9.974 1.00 97.62 89 PHE A C 1
ATOM 725 O O . PHE A 1 89 ? -17.366 4.608 10.459 1.00 97.62 89 PHE A O 1
ATOM 732 N N . ALA A 1 90 ? -16.324 3.601 8.750 1.00 97.69 90 ALA A N 1
ATOM 733 C CA . ALA A 1 90 ? -16.148 4.809 7.947 1.00 97.69 90 ALA A CA 1
ATOM 734 C C . ALA A 1 90 ? -17.465 5.510 7.611 1.00 97.69 90 ALA A C 1
ATOM 736 O O . ALA A 1 90 ? -17.521 6.738 7.627 1.00 97.69 90 ALA A O 1
ATOM 737 N N . ARG A 1 91 ? -18.537 4.742 7.368 1.00 97.00 91 ARG A N 1
ATOM 738 C CA . ARG A 1 91 ? -19.870 5.297 7.093 1.00 97.00 91 ARG A CA 1
ATOM 739 C C . ARG A 1 91 ? -20.472 5.989 8.319 1.00 97.00 91 ARG A C 1
ATOM 741 O O . ARG A 1 91 ? -21.111 7.023 8.170 1.00 97.00 91 ARG A O 1
ATOM 748 N N . SER A 1 92 ? -20.270 5.436 9.517 1.00 96.56 92 SER A N 1
ATOM 749 C CA . SER A 1 92 ? -20.783 6.014 10.768 1.00 96.56 92 SER A CA 1
ATOM 750 C C . SER A 1 92 ? -19.932 7.167 11.302 1.00 96.56 92 SER A C 1
ATOM 752 O O . SER A 1 92 ? -20.446 8.011 12.026 1.00 96.56 92 SER A O 1
ATOM 754 N N . GLU A 1 93 ? -18.647 7.226 10.943 1.00 97.00 93 GLU A N 1
ATOM 755 C CA . GLU A 1 93 ? -17.723 8.294 11.343 1.00 97.00 93 GLU A CA 1
ATOM 756 C C . GLU A 1 93 ? -17.071 8.961 10.117 1.00 97.00 93 GLU A C 1
ATOM 758 O O . GLU A 1 93 ? -15.850 8.875 9.928 1.00 97.00 93 GLU A O 1
ATOM 763 N N . PRO A 1 94 ? -17.852 9.663 9.273 1.00 96.12 94 PRO A N 1
ATOM 764 C CA . PRO A 1 94 ? -17.362 10.199 8.003 1.00 96.12 94 PRO A CA 1
ATOM 765 C C . PRO A 1 94 ? -16.245 11.236 8.171 1.00 96.12 94 PRO A C 1
ATOM 767 O O . PRO A 1 94 ? -15.388 11.338 7.293 1.00 96.12 94 PRO A O 1
ATOM 770 N N . ASN A 1 95 ? -16.234 11.977 9.285 1.00 95.25 95 ASN A N 1
ATOM 771 C CA . ASN A 1 95 ? -15.211 12.977 9.621 1.00 95.25 95 ASN A CA 1
ATOM 772 C C . ASN A 1 95 ? -14.106 12.433 10.547 1.00 95.25 95 ASN A C 1
ATOM 774 O O . ASN A 1 95 ? -13.109 13.113 10.756 1.00 95.25 95 ASN A O 1
ATOM 778 N N . GLY A 1 96 ? -14.271 11.216 11.076 1.00 95.50 96 GLY A N 1
ATOM 779 C CA . GLY A 1 96 ? -13.265 10.502 11.864 1.00 95.50 96 GLY A CA 1
ATOM 780 C C . GLY A 1 96 ? -12.504 9.519 10.980 1.00 95.50 96 GLY A C 1
ATOM 781 O O . GLY A 1 96 ? -11.783 9.924 10.067 1.00 95.50 96 GLY A O 1
ATOM 782 N N . ILE A 1 97 ? -12.707 8.217 11.206 1.00 97.31 97 ILE A N 1
ATOM 783 C CA . ILE A 1 97 ? -12.048 7.154 10.429 1.00 97.31 97 ILE A CA 1
ATOM 784 C C . ILE A 1 97 ? -12.319 7.265 8.920 1.00 97.31 97 ILE A C 1
ATOM 786 O O . ILE A 1 97 ? -11.444 6.962 8.114 1.00 97.31 97 ILE A O 1
ATOM 790 N N . GLY A 1 98 ? -13.488 7.775 8.513 1.00 97.62 98 GLY A N 1
ATOM 791 C CA . GLY A 1 98 ? -13.776 8.043 7.107 1.00 97.62 98 GLY A CA 1
ATOM 792 C C . GLY A 1 98 ? -12.831 9.082 6.496 1.00 97.62 98 GLY A C 1
ATOM 793 O O . GLY A 1 98 ? -12.423 8.924 5.350 1.00 97.62 98 GLY A O 1
ATOM 794 N N . SER A 1 99 ? -12.443 10.110 7.258 1.00 96.56 99 SER A N 1
ATOM 795 C CA . SER A 1 99 ? -11.486 11.133 6.815 1.00 96.56 99 SER A CA 1
ATOM 796 C C . SER A 1 99 ? -10.064 10.596 6.740 1.00 96.56 99 SER A C 1
ATOM 798 O O . SER A 1 99 ? -9.385 10.829 5.742 1.00 96.56 99 SER A O 1
ATOM 800 N N . LEU A 1 100 ? -9.660 9.802 7.737 1.00 97.56 100 LEU A N 1
ATOM 801 C CA . LEU A 1 100 ? -8.385 9.081 7.739 1.00 97.56 100 LEU A CA 1
ATOM 802 C C . LEU A 1 100 ? -8.243 8.212 6.481 1.00 97.56 100 LEU A C 1
ATOM 804 O O . LEU A 1 100 ? -7.245 8.289 5.772 1.00 97.56 100 LEU A O 1
ATOM 808 N N . LEU A 1 101 ? -9.268 7.423 6.154 1.00 98.44 101 LEU A N 1
ATOM 809 C CA . LEU A 1 101 ? -9.232 6.534 4.992 1.00 98.44 101 LEU A CA 1
ATOM 810 C C . LEU A 1 101 ? -9.193 7.302 3.664 1.00 98.44 101 LEU A C 1
ATOM 812 O O . LEU A 1 101 ? -8.424 6.928 2.784 1.00 98.44 101 LEU A O 1
ATOM 816 N N . ARG A 1 102 ? -9.940 8.409 3.520 1.00 97.88 102 ARG A N 1
ATOM 817 C CA . ARG A 1 102 ? -9.815 9.282 2.333 1.00 97.88 102 ARG A CA 1
ATOM 818 C C . ARG A 1 102 ? -8.410 9.858 2.202 1.00 97.88 102 ARG A C 1
ATOM 820 O O . ARG A 1 102 ? -7.869 9.889 1.099 1.00 97.88 102 ARG A O 1
ATOM 827 N N . GLY A 1 103 ? -7.829 10.305 3.315 1.00 98.06 103 GLY A N 1
ATOM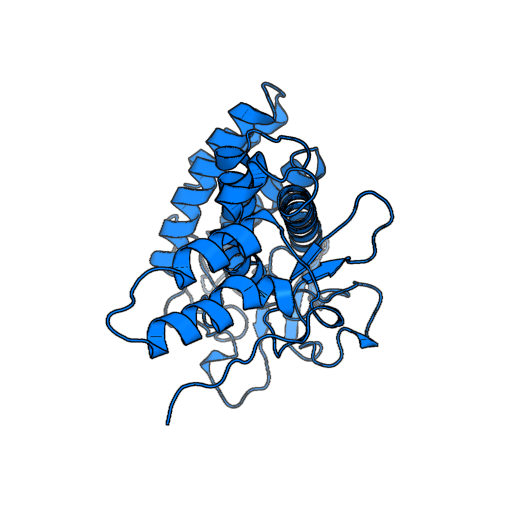 828 C CA . GLY A 1 103 ? -6.461 10.808 3.354 1.00 98.06 103 GLY A CA 1
ATOM 829 C C . GLY A 1 103 ? -5.441 9.744 2.954 1.00 98.06 103 GLY A C 1
ATOM 830 O O . GLY A 1 103 ? -4.495 10.060 2.235 1.00 98.06 103 GLY A O 1
ATOM 831 N N . LEU A 1 104 ? -5.646 8.488 3.362 1.00 98.62 104 LEU A N 1
ATOM 832 C CA . LEU A 1 104 ? -4.760 7.378 3.008 1.00 98.62 104 LEU A CA 1
ATOM 833 C C . LEU A 1 104 ? -4.900 6.982 1.535 1.00 98.62 104 LEU A C 1
ATOM 835 O O . LEU A 1 104 ? -3.890 6.785 0.870 1.00 98.62 104 LEU A O 1
ATOM 839 N N . ILE A 1 105 ? -6.123 6.941 0.993 1.00 98.56 105 ILE A N 1
ATOM 840 C CA . ILE A 1 105 ? -6.356 6.697 -0.443 1.00 98.56 105 ILE A CA 1
ATOM 841 C C . ILE A 1 105 ? -5.630 7.750 -1.284 1.00 98.56 105 ILE A C 1
ATOM 843 O O . ILE A 1 105 ? -4.927 7.416 -2.234 1.00 98.56 105 ILE A O 1
ATOM 847 N N . ARG A 1 106 ? -5.741 9.029 -0.909 1.00 97.81 106 ARG A N 1
ATOM 848 C CA . ARG A 1 106 ? -5.026 10.121 -1.587 1.00 97.81 106 ARG A CA 1
ATOM 849 C C . ARG A 1 106 ? -3.515 9.974 -1.462 1.00 97.81 106 ARG A C 1
ATOM 851 O O . ARG A 1 106 ? -2.806 10.208 -2.435 1.00 97.81 106 ARG A O 1
ATOM 858 N N . ARG A 1 107 ? -3.021 9.541 -0.299 1.00 97.44 107 ARG A N 1
ATOM 859 C CA . ARG A 1 107 ? -1.594 9.275 -0.104 1.00 97.44 107 ARG A CA 1
ATOM 860 C C . ARG A 1 107 ? -1.104 8.107 -0.967 1.00 97.44 107 ARG A C 1
ATOM 862 O O . ARG A 1 107 ? -0.039 8.227 -1.559 1.00 97.44 107 ARG A O 1
ATOM 869 N N . HIS A 1 108 ? -1.881 7.030 -1.097 1.00 98.50 108 HIS A N 1
ATOM 870 C CA . HIS A 1 108 ? -1.597 5.916 -2.014 1.00 98.50 108 HIS A CA 1
ATOM 871 C C . HIS A 1 108 ? -1.547 6.376 -3.474 1.00 98.50 108 HIS A C 1
ATOM 873 O O . HIS A 1 108 ? -0.625 6.004 -4.192 1.00 98.50 108 HIS A O 1
ATOM 879 N N . VAL A 1 109 ? -2.486 7.228 -3.898 1.00 98.06 109 VAL A N 1
ATOM 880 C CA . VAL A 1 109 ? -2.471 7.855 -5.232 1.00 98.06 109 VAL A CA 1
ATOM 881 C C . VAL A 1 109 ? -1.193 8.662 -5.447 1.00 98.06 109 VAL A C 1
ATOM 883 O O . VAL A 1 109 ? -0.525 8.486 -6.462 1.00 98.06 109 VAL A O 1
ATOM 886 N N . ASP A 1 110 ? -0.820 9.512 -4.487 1.00 96.31 110 ASP A N 1
ATOM 887 C CA . ASP A 1 110 ? 0.408 10.307 -4.581 1.00 96.31 110 ASP A CA 1
ATOM 888 C C . ASP A 1 110 ? 1.657 9.411 -4.681 1.00 96.31 110 ASP A C 1
ATOM 890 O O . ASP A 1 110 ? 2.557 9.704 -5.462 1.00 96.31 110 ASP A O 1
ATOM 894 N N . SER A 1 111 ? 1.689 8.296 -3.948 1.00 97.44 111 SER A N 1
ATOM 895 C CA . SER A 1 111 ? 2.755 7.289 -3.999 1.00 97.44 111 SER A CA 1
ATOM 896 C C . SER A 1 111 ? 2.855 6.574 -5.352 1.00 97.44 111 SER A C 1
ATOM 898 O O . SER A 1 111 ? 3.945 6.476 -5.909 1.00 97.44 111 SER A O 1
ATOM 900 N N . VAL A 1 112 ? 1.734 6.120 -5.919 1.00 98.62 112 VAL A N 1
ATOM 901 C CA . VAL A 1 112 ? 1.709 5.458 -7.239 1.00 98.62 112 VAL A CA 1
ATOM 902 C C . VAL A 1 112 ? 2.162 6.404 -8.346 1.00 98.62 112 VAL A C 1
ATOM 904 O O . VAL A 1 112 ? 2.928 6.004 -9.220 1.00 98.62 112 VAL A O 1
ATOM 907 N N . LEU A 1 113 ? 1.701 7.657 -8.306 1.00 97.69 113 LEU A N 1
ATOM 908 C CA . LEU A 1 113 ? 2.084 8.675 -9.285 1.00 97.69 113 LEU A CA 1
ATOM 909 C C . LEU A 1 113 ? 3.542 9.126 -9.122 1.00 97.69 113 LEU A C 1
ATOM 911 O O . LEU A 1 113 ? 4.136 9.602 -10.086 1.00 97.69 113 LEU A O 1
ATOM 915 N N . LEU A 1 114 ? 4.115 8.978 -7.925 1.00 95.94 114 LEU A N 1
ATOM 916 C CA . LEU A 1 114 ? 5.535 9.215 -7.684 1.00 95.94 114 LEU A CA 1
ATOM 917 C C . LEU A 1 114 ? 6.394 8.093 -8.283 1.00 95.94 114 LEU A C 1
ATOM 919 O O . LEU A 1 114 ? 7.303 8.377 -9.061 1.00 95.94 114 LEU A O 1
ATOM 923 N N . ASP A 1 115 ? 6.119 6.835 -7.932 1.00 97.69 115 ASP A N 1
ATOM 924 C CA . ASP A 1 115 ? 6.793 5.682 -8.533 1.00 97.69 115 ASP A CA 1
ATOM 925 C C . ASP A 1 115 ? 5.957 4.396 -8.400 1.00 97.69 115 ASP A C 1
ATOM 927 O O . ASP A 1 115 ? 5.856 3.837 -7.305 1.00 97.69 115 ASP A O 1
ATOM 931 N N . PRO A 1 116 ? 5.402 3.854 -9.499 1.00 98.25 116 PRO A N 1
ATOM 932 C CA . PRO A 1 116 ? 4.567 2.657 -9.435 1.00 98.25 116 PRO A CA 1
ATOM 933 C C . PRO A 1 116 ? 5.360 1.362 -9.219 1.00 98.25 116 PRO A C 1
ATOM 935 O O . PRO A 1 116 ? 4.756 0.307 -9.031 1.00 98.25 116 PRO A O 1
ATOM 938 N N . TYR A 1 117 ? 6.695 1.409 -9.255 1.00 98.50 117 TYR A N 1
ATOM 939 C CA . TYR A 1 117 ? 7.548 0.260 -8.956 1.00 98.50 117 TYR A CA 1
ATOM 940 C C . TYR A 1 117 ? 8.047 0.237 -7.507 1.00 98.50 117 TYR A C 1
ATOM 942 O O . TYR A 1 117 ? 8.732 -0.714 -7.126 1.00 98.50 117 TYR A O 1
ATOM 950 N N . ALA A 1 118 ? 7.745 1.267 -6.713 1.00 98.38 118 ALA A N 1
ATOM 951 C CA . ALA A 1 118 ? 8.116 1.321 -5.309 1.00 98.38 118 ALA A CA 1
ATOM 952 C C . ALA A 1 118 ? 7.082 0.636 -4.409 1.00 98.38 118 ALA A C 1
ATOM 954 O O . ALA A 1 118 ? 5.876 0.832 -4.560 1.00 98.38 118 ALA A O 1
ATOM 955 N N . ASN A 1 119 ? 7.567 -0.143 -3.442 1.00 98.44 119 ASN A N 1
ATOM 956 C CA . ASN A 1 119 ? 6.747 -0.749 -2.397 1.00 98.44 119 ASN A CA 1
ATOM 957 C C . ASN A 1 119 ? 6.510 0.212 -1.221 1.00 98.44 119 ASN A C 1
ATOM 959 O O . ASN A 1 119 ? 5.440 0.162 -0.602 1.00 98.44 119 ASN A O 1
ATOM 963 N N . SER A 1 120 ? 7.465 1.111 -0.932 1.00 97.44 120 SER A N 1
ATOM 964 C CA . SER A 1 120 ? 7.405 1.961 0.259 1.00 97.44 120 SER A CA 1
ATOM 965 C C . SER A 1 120 ? 7.872 3.400 0.086 1.00 97.44 120 SER A C 1
ATOM 967 O O . SER A 1 120 ? 8.713 3.740 -0.748 1.00 97.44 120 SER A O 1
ATOM 969 N N . PHE A 1 121 ? 7.295 4.271 0.915 1.00 95.75 121 PHE A N 1
ATOM 970 C CA . PHE A 1 121 ? 7.366 5.719 0.764 1.00 95.75 121 PHE A CA 1
ATOM 971 C C . PHE A 1 121 ? 7.626 6.415 2.097 1.00 95.75 121 PHE A C 1
ATOM 973 O O . PHE A 1 121 ? 7.123 6.004 3.146 1.00 95.75 121 PHE A O 1
ATOM 980 N N . ALA A 1 122 ? 8.378 7.509 2.038 1.00 93.38 122 ALA A N 1
ATOM 981 C CA . ALA A 1 122 ? 8.676 8.353 3.187 1.00 93.38 122 ALA A CA 1
ATOM 982 C C . ALA A 1 122 ? 7.459 9.195 3.606 1.00 93.38 122 ALA A C 1
ATOM 984 O O . ALA A 1 122 ? 6.509 9.372 2.834 1.00 93.38 122 ALA A O 1
ATOM 985 N N . PHE A 1 123 ? 7.499 9.761 4.815 1.00 90.25 123 PHE A N 1
ATOM 986 C CA . PHE A 1 123 ? 6.450 10.652 5.326 1.00 90.25 123 PHE A CA 1
ATOM 987 C C . PHE A 1 123 ? 6.243 11.895 4.444 1.00 90.25 123 PHE A C 1
ATOM 989 O O . PHE A 1 123 ? 5.111 12.243 4.105 1.00 90.25 123 PHE A O 1
ATOM 996 N N . SER A 1 124 ? 7.340 12.518 4.012 1.00 80.56 124 SER A N 1
ATOM 997 C CA . SER A 1 124 ? 7.359 13.660 3.097 1.00 80.56 124 SER A CA 1
ATOM 998 C C . SER A 1 124 ? 8.438 13.459 2.039 1.00 80.56 124 SER A C 1
ATOM 1000 O O . SER A 1 124 ? 9.522 12.969 2.343 1.00 80.56 124 SER A O 1
ATOM 1002 N N . ALA A 1 125 ? 8.162 13.862 0.796 1.00 70.75 125 ALA A N 1
ATOM 1003 C CA . ALA A 1 125 ? 9.154 13.800 -0.277 1.00 70.75 125 ALA A CA 1
ATOM 1004 C C . ALA A 1 125 ? 10.325 14.774 -0.062 1.00 70.75 125 ALA A C 1
ATOM 1006 O O . ALA A 1 125 ? 11.428 14.514 -0.532 1.00 70.75 125 ALA A O 1
ATOM 1007 N N . ALA A 1 126 ? 10.092 15.872 0.663 1.00 68.75 126 ALA A N 1
ATOM 1008 C CA . ALA A 1 126 ? 11.097 16.899 0.926 1.00 68.75 126 ALA A CA 1
ATOM 1009 C C . ALA A 1 126 ? 11.941 16.629 2.185 1.00 68.75 126 ALA A C 1
ATOM 1011 O O . ALA A 1 126 ? 12.939 17.313 2.397 1.00 68.75 126 ALA A O 1
ATOM 1012 N N . ASP A 1 127 ? 11.551 15.666 3.026 1.00 63.72 127 ASP A N 1
ATOM 1013 C CA . ASP A 1 127 ? 12.161 15.475 4.342 1.00 63.72 127 ASP A CA 1
ATOM 1014 C C . ASP A 1 127 ? 13.038 14.218 4.392 1.00 63.72 127 ASP A C 1
ATOM 1016 O O . ASP A 1 127 ? 12.580 13.113 4.690 1.00 63.72 127 ASP A O 1
ATOM 1020 N N . ALA A 1 128 ? 14.330 14.400 4.108 1.00 61.75 128 ALA A N 1
ATOM 1021 C CA . ALA A 1 128 ? 15.327 13.345 4.265 1.00 61.75 128 ALA A CA 1
ATOM 1022 C C . ALA A 1 128 ? 15.546 12.951 5.740 1.00 61.75 128 ALA A C 1
ATOM 1024 O O . ALA A 1 128 ? 15.931 11.814 6.002 1.00 61.75 128 ALA A O 1
ATOM 1025 N N . ALA A 1 129 ? 15.263 13.838 6.705 1.00 63.59 129 ALA A N 1
ATOM 1026 C CA . ALA A 1 129 ? 15.375 13.530 8.134 1.00 63.59 129 ALA A CA 1
ATOM 1027 C C . ALA A 1 129 ? 14.253 12.592 8.610 1.00 63.59 129 ALA A C 1
ATOM 1029 O O . ALA A 1 129 ? 14.443 11.831 9.555 1.00 63.59 129 ALA A O 1
ATOM 1030 N N . CYS A 1 130 ? 13.113 12.571 7.918 1.00 60.94 130 CYS A N 1
ATOM 1031 C CA . CYS A 1 130 ? 12.084 11.540 8.084 1.00 60.94 130 CYS A CA 1
ATOM 1032 C C . CYS A 1 130 ? 12.325 10.281 7.231 1.00 60.94 130 CYS A C 1
ATOM 1034 O O . CYS A 1 130 ? 11.494 9.377 7.245 1.00 60.94 130 CYS A O 1
ATOM 1036 N N . ASN A 1 131 ? 13.430 10.214 6.482 1.00 71.88 131 ASN A N 1
ATOM 1037 C CA . ASN A 1 131 ? 13.776 9.096 5.602 1.00 71.88 131 ASN A CA 1
ATOM 1038 C C . ASN A 1 131 ? 15.201 8.573 5.865 1.00 71.88 131 ASN A C 1
ATOM 1040 O O . ASN A 1 131 ? 15.884 8.136 4.940 1.00 71.88 131 ASN A O 1
ATOM 1044 N N . VAL A 1 132 ? 15.656 8.654 7.121 1.00 68.50 132 VAL A N 1
ATOM 1045 C CA . VAL A 1 132 ? 17.041 8.354 7.541 1.00 68.50 132 VAL A CA 1
ATOM 1046 C C . VAL A 1 132 ? 17.500 6.937 7.203 1.00 68.50 132 VAL A C 1
ATOM 1048 O O . VAL A 1 132 ? 18.678 6.740 6.928 1.00 68.50 132 VAL A O 1
ATOM 1051 N N . ASP A 1 133 ? 16.563 5.991 7.140 1.00 81.50 133 ASP A N 1
ATOM 1052 C CA . ASP A 1 133 ? 16.828 4.581 6.842 1.00 81.50 133 ASP A CA 1
ATOM 1053 C C . ASP A 1 133 ? 16.362 4.172 5.438 1.00 81.50 133 ASP A C 1
ATOM 1055 O O . ASP A 1 133 ? 16.180 2.988 5.160 1.00 81.50 133 ASP A O 1
ATOM 1059 N N . ALA A 1 134 ? 16.121 5.129 4.533 1.00 86.69 134 ALA A N 1
ATOM 1060 C CA . ALA A 1 134 ? 15.803 4.765 3.158 1.00 86.69 134 ALA A CA 1
ATOM 1061 C C . ALA A 1 134 ? 16.953 4.033 2.486 1.00 86.69 134 ALA A C 1
ATOM 1063 O O . ALA A 1 134 ? 18.127 4.398 2.604 1.00 86.69 134 ALA A O 1
ATOM 1064 N N . PHE A 1 135 ? 16.576 3.083 1.640 1.00 89.69 135 PHE A N 1
ATOM 1065 C CA . PHE A 1 135 ? 17.476 2.267 0.842 1.00 89.69 135 PHE A CA 1
ATOM 1066 C C . PHE A 1 135 ? 18.016 3.040 -0.375 1.00 89.69 135 PHE A C 1
ATOM 1068 O O . PHE A 1 135 ? 18.012 2.570 -1.508 1.00 89.69 135 PHE A O 1
ATOM 1075 N N . THR A 1 136 ? 18.500 4.262 -0.143 1.00 88.31 136 THR A N 1
ATOM 1076 C CA . THR A 1 136 ? 19.025 5.180 -1.168 1.00 88.31 136 THR A CA 1
ATOM 1077 C C . THR A 1 136 ? 20.273 4.656 -1.882 1.00 88.31 136 THR A C 1
ATOM 1079 O O . THR A 1 136 ? 20.607 5.141 -2.961 1.00 88.31 136 THR A O 1
ATOM 1082 N N . LEU A 1 137 ? 20.943 3.659 -1.296 1.00 90.62 137 LEU A N 1
ATOM 1083 C CA . LEU A 1 137 ? 22.106 2.979 -1.867 1.00 90.62 137 LEU A CA 1
ATOM 1084 C C . LEU A 1 137 ? 21.738 1.767 -2.739 1.00 90.62 137 LEU A C 1
ATOM 1086 O O . LEU A 1 137 ? 22.629 1.192 -3.368 1.00 90.62 137 LEU A O 1
ATOM 1090 N N . ASP A 1 138 ? 20.463 1.365 -2.793 1.00 94.50 138 ASP A N 1
ATOM 1091 C CA . ASP A 1 138 ? 20.026 0.301 -3.695 1.00 94.50 138 ASP A CA 1
ATOM 1092 C C . ASP A 1 138 ? 20.243 0.727 -5.151 1.00 94.50 138 ASP A C 1
ATOM 1094 O O . ASP A 1 138 ? 19.826 1.800 -5.594 1.00 94.50 138 ASP A O 1
ATOM 1098 N N . ASN A 1 139 ? 20.857 -0.152 -5.939 1.00 96.19 139 ASN A N 1
ATOM 1099 C CA . ASN A 1 139 ? 21.024 0.060 -7.367 1.00 96.19 139 ASN A CA 1
ATOM 1100 C C . ASN A 1 139 ? 19.737 -0.339 -8.100 1.00 96.19 139 ASN A C 1
ATOM 1102 O O . ASN A 1 139 ? 19.592 -1.460 -8.605 1.00 96.19 139 ASN A O 1
ATOM 1106 N N . THR A 1 140 ? 18.790 0.595 -8.140 1.00 97.12 140 THR A N 1
ATOM 1107 C CA . THR A 1 140 ? 17.542 0.497 -8.897 1.00 97.12 140 THR A CA 1
ATOM 1108 C C . THR A 1 140 ? 17.500 1.540 -10.000 1.00 97.12 140 THR A C 1
ATOM 1110 O O . THR A 1 140 ? 17.824 2.710 -9.804 1.00 97.12 140 THR A O 1
ATOM 1113 N N . THR A 1 141 ? 17.111 1.118 -11.197 1.00 96.88 141 THR A N 1
ATOM 1114 C CA . THR A 1 141 ? 17.211 1.969 -12.383 1.00 96.88 141 THR A CA 1
ATOM 1115 C C . THR A 1 141 ? 15.981 1.845 -13.273 1.00 96.88 141 THR A C 1
ATOM 1117 O O . THR A 1 141 ? 15.169 0.920 -13.130 1.00 96.88 141 THR A O 1
ATOM 1120 N N . LYS A 1 142 ? 15.841 2.820 -14.174 1.00 96.12 142 LYS A N 1
ATOM 1121 C CA . LYS A 1 142 ? 14.807 2.894 -15.208 1.00 96.12 142 LYS A CA 1
ATOM 1122 C C . LYS A 1 142 ? 15.408 3.303 -16.548 1.00 96.12 142 LYS A C 1
ATOM 1124 O O . LYS A 1 142 ? 16.546 3.775 -16.585 1.00 96.12 142 LYS A O 1
ATOM 1129 N N . LEU A 1 143 ? 14.667 3.093 -17.630 1.00 94.75 143 LEU A N 1
ATOM 1130 C CA . LEU A 1 143 ? 14.984 3.710 -18.916 1.00 94.75 143 LEU A CA 1
ATOM 1131 C C . LEU A 1 143 ? 14.345 5.099 -18.961 1.00 94.75 143 LEU A C 1
ATOM 1133 O O . LEU A 1 143 ? 13.185 5.256 -18.576 1.00 94.75 143 LEU A O 1
ATOM 1137 N N . ASP A 1 144 ? 15.106 6.099 -19.393 1.00 93.56 144 ASP A N 1
ATOM 1138 C CA . ASP A 1 144 ? 14.576 7.428 -19.691 1.00 93.56 144 ASP A CA 1
ATOM 1139 C C . ASP A 1 144 ? 14.021 7.516 -21.127 1.00 93.56 144 ASP A C 1
ATOM 1141 O O . ASP A 1 144 ? 13.974 6.535 -21.876 1.00 93.56 144 ASP A O 1
ATOM 1145 N N . GLU A 1 145 ? 13.593 8.713 -21.519 1.00 92.38 145 GLU A N 1
ATOM 1146 C CA . GLU A 1 145 ? 13.020 9.010 -22.838 1.00 92.38 145 GLU A CA 1
ATOM 1147 C C . GLU A 1 145 ? 13.989 8.708 -23.994 1.00 92.38 145 GLU A C 1
ATOM 1149 O O . GLU A 1 145 ? 13.562 8.374 -25.098 1.00 92.38 145 GLU A O 1
ATOM 1154 N N . THR A 1 146 ? 15.299 8.757 -23.730 1.00 93.88 146 THR A N 1
ATOM 1155 C CA . THR A 1 146 ? 16.367 8.456 -24.696 1.00 93.88 146 THR A CA 1
ATOM 1156 C C . THR A 1 146 ? 16.759 6.978 -24.716 1.00 93.88 146 THR A C 1
ATOM 1158 O O . THR A 1 146 ? 17.691 6.602 -25.424 1.00 93.88 146 THR A O 1
ATOM 1161 N N . GLN A 1 147 ? 16.052 6.131 -23.956 1.00 91.62 147 GLN A N 1
ATOM 1162 C CA . GLN A 1 147 ? 16.393 4.723 -23.717 1.00 91.62 147 GLN A CA 1
ATOM 1163 C C . GLN A 1 147 ? 17.739 4.540 -22.999 1.00 91.62 147 GLN A C 1
ATOM 1165 O O . GLN A 1 147 ? 18.365 3.480 -23.092 1.00 91.62 147 GLN A O 1
ATOM 1170 N N . THR A 1 148 ? 18.169 5.546 -22.236 1.00 93.25 148 THR A N 1
ATOM 1171 C CA . THR A 1 148 ? 19.373 5.477 -21.407 1.00 93.25 148 THR A CA 1
ATOM 1172 C C . THR A 1 148 ? 19.019 5.011 -20.000 1.00 93.25 148 THR A C 1
ATOM 1174 O O . THR A 1 148 ? 17.959 5.323 -19.454 1.00 93.25 148 THR A O 1
ATOM 1177 N N . ARG A 1 149 ? 19.914 4.223 -19.396 1.00 94.69 149 ARG A N 1
ATOM 1178 C CA . ARG A 1 149 ? 19.744 3.710 -18.039 1.00 94.69 149 ARG A CA 1
ATOM 1179 C C . ARG A 1 149 ? 20.092 4.787 -17.016 1.00 94.69 149 ARG A C 1
ATOM 1181 O O . ARG A 1 149 ? 21.240 5.214 -16.950 1.00 94.69 149 ARG A O 1
ATOM 1188 N N . VAL A 1 150 ? 19.126 5.171 -16.188 1.00 95.75 150 VAL A N 1
ATOM 1189 C CA . VAL A 1 150 ? 19.301 6.195 -15.146 1.00 95.75 150 VAL A CA 1
ATOM 1190 C C . VAL A 1 150 ? 18.871 5.672 -13.778 1.00 95.75 150 VAL A C 1
ATOM 1192 O O . VAL A 1 150 ? 18.048 4.755 -13.690 1.00 95.75 150 VAL A O 1
ATOM 1195 N N . ASN A 1 151 ? 19.415 6.256 -12.705 1.00 95.69 151 ASN A N 1
ATOM 1196 C CA . ASN A 1 151 ? 18.967 5.962 -11.344 1.00 95.69 151 ASN A CA 1
ATOM 1197 C C . ASN A 1 151 ? 17.456 6.222 -11.229 1.00 95.69 151 ASN A C 1
ATOM 1199 O O . ASN A 1 151 ? 16.961 7.261 -11.669 1.00 95.69 151 ASN A O 1
ATOM 1203 N N . ALA A 1 152 ? 16.727 5.264 -10.664 1.00 95.88 152 ALA A N 1
ATOM 1204 C CA . ALA A 1 152 ? 15.289 5.368 -10.455 1.00 95.88 152 ALA A CA 1
ATOM 1205 C C . ALA A 1 152 ? 14.913 5.627 -8.996 1.00 95.88 152 ALA A C 1
ATOM 1207 O O . ALA A 1 152 ? 13.740 5.855 -8.718 1.00 95.88 152 ALA A O 1
ATOM 1208 N N . MET A 1 153 ? 15.875 5.604 -8.072 1.00 93.38 153 MET A N 1
ATOM 1209 C CA . MET A 1 153 ? 15.607 5.942 -6.684 1.00 93.38 153 MET A CA 1
ATOM 1210 C C . MET A 1 153 ? 15.323 7.444 -6.557 1.00 93.38 153 MET A C 1
ATOM 1212 O O . MET A 1 153 ? 16.204 8.274 -6.787 1.00 93.38 153 MET A O 1
ATOM 1216 N N . GLY A 1 154 ? 14.074 7.786 -6.239 1.00 87.06 154 GLY A N 1
ATOM 1217 C CA . GLY A 1 154 ? 13.584 9.163 -6.173 1.00 87.06 154 GLY A CA 1
ATOM 1218 C C . GLY A 1 154 ? 13.369 9.673 -4.748 1.00 87.06 154 GLY A C 1
ATOM 1219 O O . GLY A 1 154 ? 13.206 8.900 -3.804 1.00 87.06 154 GLY A O 1
ATOM 1220 N N . LEU A 1 155 ? 13.314 11.000 -4.600 1.00 88.62 155 LEU A N 1
ATOM 1221 C CA . LEU A 1 155 ? 12.897 11.643 -3.353 1.00 88.62 155 LEU A CA 1
ATOM 1222 C C . LEU A 1 155 ? 11.476 11.203 -2.969 1.00 88.62 155 LEU A C 1
ATOM 1224 O O . LEU A 1 155 ? 10.588 11.136 -3.814 1.00 88.62 155 LEU A O 1
ATOM 1228 N N . GLY A 1 156 ? 11.262 10.907 -1.687 1.00 90.44 156 GLY A N 1
ATOM 1229 C CA . GLY A 1 156 ? 9.983 10.416 -1.165 1.00 90.44 156 GLY A CA 1
ATOM 1230 C C . GLY A 1 156 ? 9.748 8.911 -1.300 1.00 90.44 156 GLY A C 1
ATOM 1231 O O . GLY A 1 156 ? 8.808 8.405 -0.686 1.00 90.44 156 GLY A O 1
ATOM 1232 N N . VAL A 1 157 ? 10.601 8.187 -2.027 1.00 94.25 157 VAL A N 1
ATOM 1233 C CA . VAL A 1 157 ? 10.632 6.719 -2.007 1.00 94.25 157 VAL A CA 1
ATOM 1234 C C . VAL A 1 157 ? 11.502 6.270 -0.827 1.00 94.25 157 VAL A C 1
ATOM 1236 O O . VAL A 1 157 ? 12.566 6.840 -0.577 1.00 94.25 157 VAL A O 1
ATOM 1239 N N . HIS A 1 158 ? 11.039 5.276 -0.071 1.00 95.38 158 HIS A N 1
ATOM 1240 C CA . HIS A 1 158 ? 11.817 4.668 1.012 1.00 95.38 158 HIS A CA 1
ATOM 1241 C C . HIS A 1 158 ? 12.556 3.419 0.517 1.00 95.38 158 HIS A C 1
ATOM 1243 O O . HIS A 1 158 ? 13.760 3.283 0.731 1.00 95.38 158 HIS A O 1
ATOM 1249 N N . GLN A 1 159 ? 11.858 2.558 -0.226 1.00 96.44 159 GLN A N 1
ATOM 1250 C CA . GLN A 1 159 ? 12.432 1.426 -0.944 1.00 96.44 159 GLN A CA 1
ATOM 1251 C C . GLN A 1 159 ? 11.702 1.214 -2.275 1.00 96.44 159 GLN A C 1
ATOM 1253 O O . GLN A 1 159 ? 10.516 1.518 -2.417 1.00 96.44 159 GLN A O 1
ATOM 1258 N N . ARG A 1 160 ? 12.433 0.699 -3.271 1.00 97.50 160 ARG A N 1
ATOM 1259 C CA . ARG A 1 160 ? 11.935 0.497 -4.637 1.00 97.50 160 ARG A CA 1
ATOM 1260 C C . ARG A 1 160 ? 11.921 -0.972 -5.070 1.00 97.50 160 ARG A C 1
ATOM 1262 O O . ARG A 1 160 ? 12.324 -1.308 -6.190 1.00 97.50 160 ARG A O 1
ATOM 1269 N N . LYS A 1 161 ? 11.497 -1.873 -4.182 1.00 98.19 161 LYS A N 1
ATOM 1270 C CA . LYS A 1 161 ? 11.292 -3.286 -4.527 1.00 98.19 161 LYS A CA 1
ATOM 1271 C C . LYS A 1 161 ? 9.949 -3.427 -5.251 1.00 98.19 161 LYS A C 1
ATOM 1273 O O . LYS A 1 161 ? 8.901 -3.101 -4.709 1.00 98.19 161 LYS A O 1
ATOM 1278 N N . TRP A 1 162 ? 9.978 -3.886 -6.505 1.00 98.25 162 TRP A N 1
ATOM 1279 C CA . TRP A 1 162 ? 8.762 -4.085 -7.291 1.00 98.25 162 TRP A CA 1
ATOM 1280 C C . TRP A 1 162 ? 8.007 -5.317 -6.800 1.00 98.25 162 TRP A C 1
ATOM 1282 O O . TRP A 1 162 ? 8.418 -6.463 -7.032 1.00 98.25 162 TRP A O 1
ATOM 1292 N N . GLU A 1 163 ? 6.865 -5.036 -6.190 1.00 98.50 163 GLU A N 1
ATOM 1293 C CA . GLU A 1 163 ? 5.945 -5.996 -5.601 1.00 98.50 163 GLU A CA 1
ATOM 1294 C C . GLU A 1 163 ? 4.565 -5.762 -6.191 1.00 98.50 163 GLU A C 1
ATOM 1296 O O . GLU A 1 163 ? 3.937 -4.728 -5.957 1.00 98.50 163 GLU A O 1
ATOM 1301 N N . MET A 1 164 ? 4.069 -6.724 -6.964 1.00 97.50 164 MET A N 1
ATOM 1302 C CA . MET A 1 164 ? 2.787 -6.544 -7.646 1.00 97.50 164 MET A CA 1
ATOM 1303 C C . MET A 1 164 ? 1.597 -6.351 -6.683 1.00 97.50 164 MET A C 1
ATOM 1305 O O . MET A 1 164 ? 0.578 -5.762 -7.058 1.00 97.50 164 MET A O 1
ATOM 1309 N N . ASP A 1 165 ? 1.702 -6.844 -5.443 1.00 98.75 165 ASP A N 1
ATOM 1310 C CA . ASP A 1 165 ? 0.673 -6.649 -4.422 1.00 98.75 165 ASP A CA 1
ATOM 1311 C C . ASP A 1 165 ? 0.595 -5.203 -3.927 1.00 98.75 165 ASP A C 1
ATOM 1313 O O . ASP A 1 165 ? -0.499 -4.782 -3.566 1.00 98.75 165 ASP A O 1
ATOM 1317 N N . SER A 1 166 ? 1.677 -4.417 -4.006 1.00 98.88 166 SER A N 1
ATOM 1318 C CA . SER A 1 166 ? 1.661 -2.999 -3.623 1.00 98.88 166 SER A CA 1
ATOM 1319 C C . SER A 1 166 ? 0.591 -2.224 -4.392 1.00 98.88 166 SER A C 1
ATOM 1321 O O . SER A 1 166 ? -0.233 -1.536 -3.789 1.00 98.88 166 SER A O 1
ATOM 1323 N N . LEU A 1 167 ? 0.520 -2.406 -5.714 1.00 98.88 167 LEU A N 1
ATOM 1324 C CA . LEU A 1 167 ? -0.506 -1.755 -6.536 1.00 98.88 167 LEU A CA 1
ATOM 1325 C C . LEU A 1 167 ? -1.895 -2.369 -6.319 1.00 98.88 167 LEU A C 1
ATOM 1327 O O . LEU A 1 167 ? -2.894 -1.652 -6.296 1.00 98.88 167 LEU A O 1
ATOM 1331 N N . SER A 1 168 ? -1.969 -3.682 -6.085 1.00 98.81 168 SER A N 1
ATOM 1332 C CA . SER A 1 168 ? -3.237 -4.356 -5.765 1.00 98.81 168 SER A CA 1
ATOM 1333 C C . SER A 1 168 ? -3.824 -3.866 -4.431 1.00 98.81 168 SER A C 1
ATOM 1335 O O . SER A 1 168 ? -5.040 -3.740 -4.292 1.00 98.81 168 SER A O 1
ATOM 1337 N N . SER A 1 169 ? -2.980 -3.509 -3.459 1.00 98.88 169 SER A N 1
ATOM 1338 C CA . SER A 1 169 ? -3.392 -2.898 -2.194 1.00 98.88 169 SER A CA 1
ATOM 1339 C C . SER A 1 169 ? -3.979 -1.498 -2.377 1.00 98.88 169 SER A C 1
ATOM 1341 O O . SER A 1 169 ? -4.957 -1.176 -1.705 1.00 98.88 169 SER A O 1
ATOM 1343 N N . VAL A 1 170 ? -3.488 -0.698 -3.326 1.00 98.88 170 VAL A N 1
ATOM 1344 C CA . VAL A 1 170 ? -4.103 0.603 -3.657 1.00 98.88 170 VAL A CA 1
ATOM 1345 C C . VAL A 1 170 ? -5.531 0.410 -4.166 1.00 98.88 170 VAL A C 1
ATOM 1347 O O . VAL A 1 170 ? -6.469 1.033 -3.657 1.00 98.88 170 VAL A O 1
ATOM 1350 N N . LEU A 1 171 ? -5.713 -0.516 -5.114 1.00 98.81 171 LEU A N 1
ATOM 1351 C CA . LEU A 1 171 ? -7.026 -0.867 -5.662 1.00 98.81 171 LEU A CA 1
ATOM 1352 C C . LEU A 1 171 ? -7.975 -1.368 -4.563 1.00 98.81 171 LEU A C 1
ATOM 1354 O O . LEU A 1 171 ? -9.099 -0.872 -4.439 1.00 98.81 171 LEU A O 1
ATOM 1358 N N . LYS A 1 172 ? -7.499 -2.283 -3.707 1.00 98.81 172 LYS A N 1
ATOM 1359 C CA . LYS A 1 172 ? -8.271 -2.826 -2.582 1.00 98.81 172 LYS A CA 1
ATOM 1360 C C . LYS A 1 172 ? -8.687 -1.757 -1.587 1.00 98.81 172 LYS A C 1
ATOM 1362 O O . LYS A 1 172 ? -9.829 -1.777 -1.124 1.00 98.81 172 LYS A O 1
ATOM 1367 N N . LEU A 1 173 ? -7.790 -0.840 -1.229 1.00 98.81 173 LEU A N 1
ATOM 1368 C CA . LEU A 1 173 ? -8.108 0.232 -0.290 1.00 98.81 173 LEU A CA 1
ATOM 1369 C C . LEU A 1 173 ? -9.231 1.120 -0.840 1.00 98.81 173 LEU A C 1
ATOM 1371 O O . LEU A 1 173 ? -10.214 1.355 -0.137 1.00 98.81 173 LEU A O 1
ATOM 1375 N N . GLY A 1 174 ? -9.113 1.555 -2.098 1.00 98.19 174 GLY A N 1
ATOM 1376 C CA . GLY A 1 174 ? -10.139 2.359 -2.762 1.00 98.19 174 GLY A CA 1
ATOM 1377 C C . GLY A 1 174 ? -11.482 1.633 -2.828 1.00 98.19 174 GLY A C 1
ATOM 1378 O O . GLY A 1 174 ? -12.484 2.134 -2.314 1.00 98.19 174 GLY A O 1
ATOM 1379 N N . ARG A 1 175 ? -11.488 0.408 -3.366 1.00 97.88 175 ARG A N 1
ATOM 1380 C CA . ARG A 1 175 ? -12.701 -0.404 -3.506 1.00 97.88 175 ARG A CA 1
ATOM 1381 C C . ARG A 1 175 ? -13.381 -0.667 -2.171 1.00 97.88 175 ARG A C 1
ATOM 1383 O O . ARG A 1 175 ? -14.562 -0.381 -2.019 1.00 97.88 175 ARG A O 1
ATOM 1390 N N . THR A 1 176 ? -12.654 -1.200 -1.188 1.00 98.25 176 THR A N 1
ATOM 1391 C CA . THR A 1 176 ? -13.258 -1.562 0.105 1.00 98.25 176 THR A CA 1
ATOM 1392 C C . THR A 1 176 ? -13.817 -0.345 0.837 1.00 98.25 176 THR A C 1
ATOM 1394 O O . THR A 1 176 ? -14.858 -0.452 1.487 1.00 98.25 176 THR A O 1
ATOM 1397 N N . TYR A 1 177 ? -13.171 0.817 0.705 1.00 98.50 177 TYR A N 1
ATOM 1398 C CA . TYR A 1 177 ? -13.701 2.075 1.212 1.00 98.50 177 TYR A CA 1
ATOM 1399 C C . TYR A 1 177 ? -15.003 2.470 0.511 1.00 98.50 177 TYR A C 1
ATOM 1401 O O . TYR A 1 177 ? -15.993 2.761 1.190 1.00 98.50 177 TYR A O 1
ATOM 1409 N N . TYR A 1 178 ? -15.022 2.466 -0.825 1.00 97.88 178 TYR A N 1
ATOM 1410 C CA . TYR A 1 178 ? -16.212 2.832 -1.587 1.00 97.88 178 TYR A CA 1
ATOM 1411 C C . TYR A 1 178 ? -17.374 1.876 -1.309 1.00 97.88 178 TYR A C 1
ATOM 1413 O O . TYR A 1 178 ? -18.452 2.338 -0.948 1.00 97.88 178 TYR A O 1
ATOM 1421 N N . ASP A 1 179 ? -17.149 0.562 -1.343 1.00 97.31 179 ASP A N 1
ATOM 1422 C CA . ASP A 1 179 ? -18.167 -0.453 -1.040 1.00 97.31 179 ASP A CA 1
ATOM 1423 C C . ASP A 1 179 ? -18.808 -0.214 0.342 1.00 97.31 179 ASP A C 1
ATOM 1425 O O . ASP A 1 179 ? -20.027 -0.306 0.522 1.00 97.31 179 ASP A O 1
ATOM 1429 N N . ALA A 1 180 ? -17.994 0.146 1.340 1.00 97.75 180 ALA A N 1
ATOM 1430 C CA . ALA A 1 180 ? -18.461 0.377 2.703 1.00 97.75 180 ALA A CA 1
ATOM 1431 C C . ALA A 1 180 ? -19.188 1.718 2.894 1.00 97.75 180 ALA A C 1
ATOM 1433 O O . ALA A 1 180 ? -19.981 1.858 3.829 1.00 97.75 180 ALA A O 1
ATOM 1434 N N . THR A 1 181 ? -18.942 2.722 2.050 1.00 97.81 181 THR A N 1
ATOM 1435 C CA . THR A 1 181 ? -19.345 4.115 2.326 1.00 97.81 181 THR A CA 1
ATOM 1436 C C . THR A 1 181 ? -20.212 4.753 1.248 1.00 97.81 181 THR A C 1
ATOM 1438 O O . THR A 1 181 ? -21.012 5.617 1.592 1.00 97.81 181 THR A O 1
ATOM 1441 N N . ALA A 1 182 ? -20.092 4.310 -0.003 1.00 96.38 182 ALA A N 1
ATOM 1442 C CA . ALA A 1 182 ? -20.529 5.005 -1.215 1.00 96.38 182 ALA A CA 1
ATOM 1443 C C . ALA A 1 182 ? -19.960 6.437 -1.353 1.00 96.38 182 ALA A C 1
ATOM 1445 O O . ALA A 1 182 ? -20.490 7.254 -2.105 1.00 96.38 182 ALA A O 1
ATOM 1446 N N . ASP A 1 183 ? -18.885 6.763 -0.627 1.00 96.00 183 ASP A N 1
ATOM 1447 C CA . ASP A 1 183 ? -18.264 8.086 -0.634 1.00 96.00 183 ASP A CA 1
ATOM 1448 C C . ASP A 1 183 ? -17.268 8.206 -1.793 1.00 96.00 183 ASP A C 1
ATOM 1450 O O . ASP A 1 183 ? -16.194 7.605 -1.774 1.00 96.00 183 ASP A O 1
ATOM 1454 N N . ALA A 1 184 ? -17.626 9.004 -2.800 1.00 95.38 184 ALA A N 1
ATOM 1455 C CA . ALA A 1 184 ? -16.825 9.190 -4.007 1.00 95.38 184 ALA A CA 1
ATOM 1456 C C . ALA A 1 184 ? -15.742 10.282 -3.894 1.00 95.38 184 ALA A C 1
ATOM 1458 O O . ALA A 1 184 ? -14.949 10.459 -4.818 1.00 95.38 184 ALA A O 1
ATOM 1459 N N . ARG A 1 185 ? -15.665 11.011 -2.770 1.00 94.44 185 ARG A N 1
ATOM 1460 C CA . ARG A 1 185 ? -14.758 12.166 -2.604 1.00 94.44 185 ARG A CA 1
ATOM 1461 C C . ARG A 1 185 ? -13.272 11.917 -2.920 1.00 94.44 185 ARG A C 1
ATOM 1463 O O . ARG A 1 185 ? -12.629 12.869 -3.364 1.00 94.44 185 ARG A O 1
ATOM 1470 N N . PRO A 1 186 ? -12.669 10.734 -2.677 1.00 94.56 186 PRO A N 1
ATOM 1471 C CA . PRO A 1 186 ? -11.263 10.521 -3.024 1.00 94.56 186 PRO A CA 1
ATOM 1472 C C . PRO A 1 186 ? -11.036 10.118 -4.496 1.00 94.56 186 PRO A C 1
ATOM 1474 O O . PRO A 1 186 ? -9.887 10.107 -4.929 1.00 94.56 186 PRO A O 1
ATOM 1477 N N . PHE A 1 187 ? -12.084 9.820 -5.274 1.00 95.25 187 PHE A N 1
ATOM 1478 C CA . PHE A 1 187 ? -11.983 9.207 -6.610 1.00 95.25 187 PHE A CA 1
ATOM 1479 C C . PHE A 1 187 ? -12.146 10.223 -7.758 1.00 95.25 187 PHE A C 1
ATOM 1481 O O . PHE A 1 187 ? -12.988 10.066 -8.640 1.00 95.25 187 PHE A O 1
ATOM 1488 N N . GLY A 1 188 ? -11.349 11.296 -7.718 1.00 92.75 188 GLY A N 1
ATOM 1489 C CA . GLY A 1 188 ? -11.271 12.313 -8.781 1.00 92.75 188 GLY A CA 1
ATOM 1490 C C . GLY A 1 188 ? -10.236 11.989 -9.871 1.00 92.75 188 GLY A C 1
ATOM 1491 O O . GLY A 1 188 ? -9.763 10.863 -9.971 1.00 92.75 188 GLY A O 1
ATOM 1492 N N . GLN A 1 189 ? -9.817 12.995 -10.650 1.00 93.62 189 GLN A N 1
ATOM 1493 C CA . GLN A 1 189 ? -8.882 12.807 -11.776 1.00 93.62 189 GLN A CA 1
ATOM 1494 C C . GLN A 1 189 ? -7.574 12.108 -11.373 1.00 93.62 189 GLN A C 1
ATOM 1496 O O . GLN A 1 189 ? -7.198 11.128 -11.997 1.00 93.62 189 GLN A O 1
ATOM 1501 N N . ARG A 1 190 ? -6.937 12.526 -10.270 1.00 95.19 190 ARG A N 1
ATOM 1502 C CA . ARG A 1 190 ? -5.687 11.895 -9.800 1.00 95.19 190 ARG A CA 1
ATOM 1503 C C . ARG A 1 190 ? -5.842 10.405 -9.491 1.00 95.19 190 ARG A C 1
ATOM 1505 O O . ARG A 1 190 ? -4.886 9.652 -9.631 1.00 95.19 190 ARG A O 1
ATOM 1512 N N . TRP A 1 191 ? -7.029 9.977 -9.051 1.00 96.56 191 TRP A N 1
ATOM 1513 C CA . TRP A 1 191 ? -7.313 8.555 -8.873 1.00 96.56 191 TRP A CA 1
ATOM 1514 C C . TRP A 1 191 ? -7.331 7.840 -10.225 1.00 96.56 191 TRP A C 1
ATOM 1516 O O . TRP A 1 191 ? -6.687 6.807 -10.354 1.00 96.56 191 TRP A O 1
ATOM 1526 N N . LEU A 1 192 ? -8.000 8.407 -11.236 1.00 96.75 192 LEU A N 1
ATOM 1527 C CA . LEU A 1 192 ? -8.005 7.857 -12.597 1.00 96.75 192 LEU A CA 1
ATOM 1528 C C . LEU A 1 192 ? -6.583 7.750 -13.166 1.00 96.75 192 LEU A C 1
ATOM 1530 O O . LEU A 1 192 ? -6.218 6.683 -13.653 1.00 96.75 192 LEU A O 1
ATOM 1534 N N . ASP A 1 193 ? -5.770 8.797 -13.003 1.00 97.62 193 ASP A N 1
ATOM 1535 C CA . ASP A 1 193 ? -4.365 8.811 -13.431 1.00 97.62 193 ASP A CA 1
ATOM 1536 C C . ASP A 1 193 ? -3.572 7.674 -12.755 1.00 97.62 193 ASP A C 1
ATOM 1538 O O . ASP A 1 193 ? -2.805 6.957 -13.396 1.00 97.62 193 ASP A O 1
ATOM 1542 N N . ALA A 1 194 ? -3.785 7.452 -11.452 1.00 98.56 194 ALA A N 1
ATOM 1543 C CA . ALA A 1 194 ? -3.134 6.361 -10.730 1.00 98.56 194 ALA A CA 1
ATOM 1544 C C . ALA A 1 194 ? -3.596 4.979 -11.221 1.00 98.56 194 ALA A C 1
ATOM 1546 O O . ALA A 1 194 ? -2.768 4.077 -11.349 1.00 98.56 194 ALA A O 1
ATOM 1547 N N . ILE A 1 195 ? -4.884 4.795 -11.531 1.00 98.38 195 ILE A N 1
ATOM 1548 C CA . ILE A 1 195 ? -5.390 3.540 -12.109 1.00 98.38 195 ILE A CA 1
ATOM 1549 C C . ILE A 1 195 ? -4.760 3.272 -13.480 1.00 98.38 195 ILE A C 1
ATOM 1551 O O . ILE A 1 195 ? -4.324 2.148 -13.736 1.00 98.38 195 ILE A O 1
ATOM 1555 N N . GLU A 1 196 ? -4.659 4.288 -14.337 1.00 98.56 196 GLU A N 1
ATOM 1556 C CA . GLU A 1 196 ? -4.002 4.179 -15.644 1.00 98.56 196 GLU A CA 1
ATOM 1557 C C . GLU A 1 196 ? -2.535 3.744 -15.504 1.00 98.56 196 GLU A C 1
ATOM 1559 O O . GLU A 1 196 ? -2.083 2.811 -16.179 1.00 98.56 196 GLU A O 1
ATOM 1564 N N . VAL A 1 197 ? -1.805 4.361 -14.569 1.00 98.75 197 VAL A N 1
ATOM 1565 C CA . VAL A 1 197 ? -0.418 4.004 -14.243 1.00 98.75 197 VAL A CA 1
ATOM 1566 C C . VAL A 1 197 ? -0.318 2.570 -13.717 1.00 98.75 197 VAL A C 1
ATOM 1568 O O . VAL A 1 197 ? 0.593 1.840 -14.118 1.00 98.75 197 VAL A O 1
ATOM 1571 N N . ILE A 1 198 ? -1.251 2.126 -12.868 1.00 98.88 198 ILE A N 1
ATOM 1572 C CA . ILE A 1 198 ? -1.274 0.751 -12.344 1.00 98.88 198 ILE A CA 1
ATOM 1573 C C . ILE A 1 198 ? -1.460 -0.259 -13.478 1.00 98.88 198 ILE A C 1
ATOM 1575 O O . ILE A 1 198 ? -0.660 -1.189 -13.610 1.00 98.88 198 ILE A O 1
ATOM 1579 N N . ILE A 1 199 ? -2.476 -0.063 -14.323 1.00 98.81 199 ILE A N 1
ATOM 1580 C CA . ILE A 1 199 ? -2.772 -0.949 -15.459 1.00 98.81 199 ILE A CA 1
ATOM 1581 C C . ILE A 1 199 ? -1.576 -1.000 -16.413 1.00 98.81 199 ILE A C 1
ATOM 1583 O O . ILE A 1 199 ? -1.148 -2.083 -16.821 1.00 98.81 199 ILE A O 1
ATOM 1587 N N . SER A 1 200 ? -0.994 0.157 -16.731 1.00 98.50 200 SER A N 1
ATOM 1588 C CA . SER A 1 200 ? 0.176 0.259 -17.607 1.00 98.50 200 SER A CA 1
ATOM 1589 C C . SER A 1 200 ? 1.394 -0.454 -17.020 1.00 98.50 200 SER A C 1
ATOM 1591 O O . SER A 1 200 ? 2.104 -1.163 -17.735 1.00 98.50 200 SER A O 1
ATOM 1593 N N . THR A 1 201 ? 1.608 -0.337 -15.708 1.00 98.62 201 THR A N 1
ATOM 1594 C CA . THR A 1 201 ? 2.709 -1.009 -15.005 1.00 98.62 201 THR A CA 1
ATOM 1595 C C . THR A 1 201 ? 2.521 -2.524 -15.013 1.00 98.62 201 THR A C 1
ATOM 1597 O O . THR A 1 201 ? 3.448 -3.258 -15.360 1.00 98.62 201 THR A O 1
ATOM 1600 N N . PHE A 1 202 ? 1.316 -3.020 -14.726 1.00 98.75 202 PHE A N 1
ATOM 1601 C CA . PHE A 1 202 ? 1.012 -4.445 -14.836 1.00 98.75 202 PHE A CA 1
ATOM 1602 C C . PHE A 1 202 ? 1.209 -4.973 -16.263 1.00 98.75 202 PHE A C 1
ATOM 1604 O O . PHE A 1 202 ? 1.871 -5.997 -16.425 1.00 98.75 202 PHE A O 1
ATOM 1611 N N . ARG A 1 203 ? 0.747 -4.258 -17.300 1.00 98.31 203 ARG A N 1
ATOM 1612 C CA . ARG A 1 203 ? 0.978 -4.634 -18.711 1.00 98.31 203 ARG A CA 1
ATOM 1613 C C . ARG A 1 203 ? 2.463 -4.653 -19.080 1.00 98.31 203 ARG A C 1
ATOM 1615 O O . ARG A 1 203 ? 2.922 -5.587 -19.741 1.00 98.31 203 ARG A O 1
ATOM 1622 N N . ALA A 1 204 ? 3.242 -3.676 -18.618 1.00 96.62 204 ALA A N 1
ATOM 1623 C CA . ALA A 1 204 ? 4.696 -3.671 -18.799 1.00 96.62 204 ALA A CA 1
ATOM 1624 C C . ALA A 1 204 ? 5.352 -4.896 -18.137 1.00 96.62 204 ALA A C 1
ATOM 1626 O O . ALA A 1 204 ? 6.287 -5.486 -18.679 1.00 96.62 204 ALA A O 1
ATOM 1627 N N . MET A 1 205 ? 4.816 -5.329 -16.998 1.00 97.19 205 MET A N 1
ATOM 1628 C CA . MET A 1 205 ? 5.292 -6.494 -16.257 1.00 97.19 205 MET A CA 1
ATOM 1629 C C . MET A 1 205 ? 4.674 -7.828 -16.719 1.00 97.19 205 MET A C 1
ATOM 1631 O O . MET A 1 205 ? 5.076 -8.877 -16.223 1.00 97.19 205 MET A O 1
ATOM 1635 N N . GLN A 1 206 ? 3.790 -7.837 -17.723 1.00 97.25 206 GLN A N 1
ATOM 1636 C CA . GLN A 1 206 ? 3.439 -9.050 -18.483 1.00 97.25 206 GLN A CA 1
ATOM 1637 C C . GLN A 1 206 ? 4.473 -9.376 -19.572 1.00 97.25 206 GLN A C 1
ATOM 1639 O O . GLN A 1 206 ? 4.484 -10.493 -20.097 1.00 97.25 206 GLN A O 1
ATOM 1644 N N . GLN A 1 207 ? 5.327 -8.415 -19.948 1.00 95.50 207 GLN A N 1
ATOM 1645 C CA . GLN A 1 207 ? 6.309 -8.627 -21.009 1.00 95.50 207 GLN A CA 1
ATOM 1646 C C . GLN A 1 207 ? 7.312 -9.716 -20.607 1.00 95.50 207 GLN A C 1
ATOM 1648 O O . GLN A 1 207 ? 7.846 -9.676 -19.493 1.00 95.50 207 GLN A O 1
ATOM 1653 N N . PRO A 1 208 ? 7.595 -10.684 -21.499 1.00 95.25 208 PRO A N 1
ATOM 1654 C CA . PRO A 1 208 ? 8.523 -11.761 -21.199 1.00 95.25 208 PRO A CA 1
ATOM 1655 C C . PRO A 1 208 ? 9.950 -11.230 -21.062 1.00 95.25 208 PRO A C 1
ATOM 1657 O O . PRO A 1 208 ? 10.348 -10.295 -21.756 1.00 95.25 208 PRO A O 1
ATOM 1660 N N . LEU A 1 209 ? 10.755 -11.891 -20.234 1.00 95.00 209 LEU A N 1
ATOM 1661 C CA . LEU A 1 209 ? 12.192 -11.650 -20.151 1.00 95.00 209 LEU A CA 1
ATOM 1662 C C . LEU A 1 209 ? 12.936 -12.758 -20.894 1.00 95.00 209 LEU A C 1
ATOM 1664 O O . LEU A 1 209 ? 13.036 -13.889 -20.413 1.00 95.00 209 LEU A O 1
ATOM 1668 N N . LEU A 1 210 ? 13.457 -12.436 -22.071 1.00 94.75 210 LEU A N 1
ATOM 1669 C CA . LEU A 1 210 ? 14.171 -13.351 -22.959 1.00 94.75 210 LEU A CA 1
ATOM 1670 C C . LEU A 1 210 ? 15.591 -12.824 -23.198 1.00 94.75 210 LEU A C 1
ATOM 1672 O O . LEU A 1 210 ? 15.792 -11.615 -23.147 1.00 94.75 210 LEU A O 1
ATOM 1676 N N . PRO A 1 211 ? 16.578 -13.677 -23.526 1.00 90.50 211 PRO A N 1
ATOM 1677 C CA . PRO A 1 211 ? 17.959 -13.226 -23.728 1.00 90.50 211 PRO A CA 1
ATOM 1678 C C . PRO A 1 211 ? 18.118 -12.011 -24.660 1.00 90.50 211 PRO A C 1
ATOM 1680 O O . PRO A 1 211 ? 18.977 -11.171 -24.426 1.00 90.50 211 PRO A O 1
ATOM 1683 N N . GLY A 1 212 ? 17.256 -11.878 -25.675 1.00 90.88 212 GLY A N 1
ATOM 1684 C CA . GLY A 1 212 ? 17.284 -10.757 -26.619 1.00 90.88 212 GLY A CA 1
ATOM 1685 C C . GLY A 1 212 ? 16.787 -9.406 -26.084 1.00 90.88 212 GLY A C 1
ATOM 1686 O O . GLY A 1 212 ? 16.974 -8.414 -26.775 1.00 90.88 212 GLY A O 1
ATOM 1687 N N . ASN A 1 213 ? 16.159 -9.335 -24.902 1.00 91.62 213 ASN A N 1
ATOM 1688 C CA . ASN A 1 213 ? 15.588 -8.088 -24.365 1.00 91.62 213 ASN A CA 1
ATOM 1689 C C . ASN A 1 213 ? 16.063 -7.720 -22.948 1.00 91.62 213 ASN A C 1
ATOM 1691 O O . ASN A 1 213 ? 15.498 -6.823 -22.323 1.00 91.62 213 ASN A O 1
ATOM 1695 N N . PHE A 1 214 ? 17.121 -8.365 -22.444 1.00 90.75 214 PHE A N 1
ATOM 1696 C CA . PHE A 1 214 ? 17.657 -8.110 -21.100 1.00 90.75 214 PHE A CA 1
ATOM 1697 C C . PHE A 1 214 ? 18.091 -6.653 -20.873 1.00 90.75 214 PHE A C 1
ATOM 1699 O O . PHE A 1 214 ? 18.013 -6.163 -19.750 1.00 90.75 214 PHE A O 1
ATOM 1706 N N . THR A 1 215 ? 18.516 -5.940 -21.918 1.00 87.81 215 THR A N 1
ATOM 1707 C CA . THR A 1 215 ? 18.956 -4.536 -21.831 1.00 87.81 215 THR A CA 1
ATOM 1708 C C . THR A 1 215 ? 17.811 -3.527 -21.934 1.00 87.81 215 THR A C 1
ATOM 1710 O O . THR A 1 215 ? 17.988 -2.376 -21.537 1.00 87.81 215 THR A O 1
ATOM 1713 N N . SER A 1 216 ? 16.633 -3.956 -22.396 1.00 89.50 216 SER A N 1
ATOM 1714 C CA . SER A 1 216 ? 15.467 -3.101 -22.673 1.00 89.50 216 SER A CA 1
ATOM 1715 C C . SER A 1 216 ? 14.395 -3.154 -21.583 1.00 89.50 216 SER A C 1
ATOM 1717 O O . SER A 1 216 ? 13.339 -2.541 -21.722 1.00 89.50 216 SER A O 1
ATOM 1719 N N . VAL A 1 217 ? 14.624 -3.884 -20.486 1.00 92.31 217 VAL A N 1
ATOM 1720 C CA . VAL A 1 217 ? 13.689 -3.877 -19.353 1.00 92.31 217 VAL A CA 1
ATOM 1721 C C . VAL A 1 217 ? 13.651 -2.496 -18.720 1.00 92.31 217 VAL A C 1
ATOM 1723 O O . VAL A 1 217 ? 14.704 -1.912 -18.481 1.00 92.31 217 VAL A O 1
ATOM 1726 N N . ASN A 1 218 ? 12.465 -1.981 -18.402 1.00 93.38 218 ASN A N 1
ATOM 1727 C CA . ASN A 1 218 ? 12.379 -0.695 -17.721 1.00 93.38 218 ASN A CA 1
ATOM 1728 C C . ASN A 1 218 ? 12.885 -0.809 -16.273 1.00 93.38 218 ASN A C 1
ATOM 1730 O O . ASN A 1 218 ? 13.853 -0.161 -15.912 1.00 93.38 218 ASN A O 1
ATOM 1734 N N . TYR A 1 219 ? 12.311 -1.700 -15.464 1.00 96.69 219 TYR A N 1
ATOM 1735 C CA . TYR A 1 219 ? 12.684 -1.869 -14.057 1.00 96.69 219 TYR A CA 1
ATOM 1736 C C . TYR A 1 219 ? 13.919 -2.763 -13.852 1.00 96.69 219 TYR A C 1
ATOM 1738 O O . TYR A 1 219 ? 13.924 -3.915 -14.299 1.00 96.69 219 TYR A O 1
ATOM 1746 N N . THR A 1 220 ? 14.907 -2.273 -13.094 1.00 97.50 220 THR A N 1
ATOM 1747 C CA . THR A 1 220 ? 15.960 -3.103 -12.483 1.00 97.50 220 THR A CA 1
ATOM 1748 C C . THR A 1 220 ? 16.096 -2.812 -10.992 1.00 97.50 220 THR A C 1
ATOM 1750 O O . THR A 1 220 ? 15.783 -1.713 -10.525 1.00 97.50 220 THR A O 1
ATOM 1753 N N . PHE A 1 221 ? 16.624 -3.782 -10.254 1.00 98.06 221 PHE A N 1
ATOM 1754 C CA . PHE A 1 221 ? 16.937 -3.644 -8.841 1.00 98.06 221 PHE A CA 1
ATOM 1755 C C . PHE A 1 221 ? 18.026 -4.622 -8.418 1.00 98.06 221 PHE A C 1
ATOM 1757 O O . PHE A 1 221 ? 17.883 -5.831 -8.587 1.00 98.06 221 PHE A O 1
ATOM 1764 N N . SER A 1 222 ? 19.074 -4.114 -7.787 1.00 96.75 222 SER A N 1
ATOM 1765 C CA . SER A 1 222 ? 20.069 -4.914 -7.083 1.00 96.75 222 SER A CA 1
ATOM 1766 C C . SER A 1 222 ? 20.525 -4.182 -5.830 1.00 96.75 222 SER A C 1
ATOM 1768 O O . SER A 1 222 ? 20.670 -2.965 -5.852 1.00 96.75 222 SER A O 1
ATOM 1770 N N . THR A 1 223 ? 20.783 -4.922 -4.760 1.00 96.06 223 THR A N 1
ATOM 1771 C CA . THR A 1 223 ? 21.322 -4.370 -3.513 1.00 96.06 223 THR A CA 1
ATOM 1772 C C . THR A 1 223 ? 22.534 -5.169 -3.049 1.00 96.06 223 THR A C 1
ATOM 1774 O O . THR A 1 223 ? 22.677 -6.353 -3.383 1.00 96.06 223 THR A O 1
ATOM 1777 N N . LEU A 1 224 ? 23.425 -4.517 -2.300 1.00 94.38 224 LEU A N 1
ATOM 1778 C CA . LEU A 1 224 ? 24.558 -5.167 -1.654 1.00 94.38 224 LEU A CA 1
ATOM 1779 C C . LEU A 1 224 ? 24.086 -5.775 -0.328 1.00 94.38 224 LEU A C 1
ATOM 1781 O O . LEU A 1 224 ? 24.106 -5.120 0.709 1.00 94.38 224 LEU A O 1
ATOM 1785 N N . SER A 1 225 ? 23.687 -7.044 -0.365 1.00 92.81 225 SER A N 1
ATOM 1786 C CA . SER A 1 225 ? 23.248 -7.797 0.815 1.00 92.81 225 SER A CA 1
ATOM 1787 C C . SER A 1 225 ? 23.951 -9.153 0.904 1.00 92.81 225 SER A C 1
ATOM 1789 O O . SER A 1 225 ? 24.440 -9.695 -0.091 1.00 92.81 225 SER A O 1
ATOM 1791 N N . ARG A 1 226 ? 24.009 -9.705 2.122 1.00 95.25 226 ARG A N 1
ATOM 1792 C CA . ARG A 1 226 ? 24.418 -11.098 2.377 1.00 95.25 226 ARG A CA 1
ATOM 1793 C C . ARG A 1 226 ? 23.257 -12.079 2.227 1.00 95.25 226 ARG A C 1
ATOM 1795 O O . ARG A 1 226 ? 23.508 -13.277 2.145 1.00 95.25 226 ARG A O 1
ATOM 1802 N N . GLU A 1 227 ? 22.023 -11.583 2.199 1.00 96.00 227 GLU A N 1
ATOM 1803 C CA . GLU A 1 227 ? 20.821 -12.379 1.987 1.00 96.00 227 GLU A CA 1
ATOM 1804 C C . GLU A 1 227 ? 20.494 -12.411 0.484 1.00 96.00 227 GLU A C 1
ATOM 1806 O O . GLU A 1 227 ? 20.150 -11.378 -0.097 1.00 96.00 227 GLU A O 1
ATOM 1811 N N . PRO A 1 228 ? 20.590 -13.574 -0.187 1.00 92.81 228 PRO A N 1
ATOM 1812 C CA . PRO A 1 228 ? 20.336 -13.664 -1.624 1.00 92.81 228 PRO A CA 1
ATOM 1813 C C . PRO A 1 228 ? 18.927 -13.228 -2.032 1.00 92.81 228 PRO A C 1
ATOM 1815 O O . PRO A 1 228 ? 18.730 -12.815 -3.176 1.00 92.81 228 PRO A O 1
ATOM 1818 N N . LYS A 1 229 ? 17.950 -13.329 -1.123 1.00 95.75 229 LYS A N 1
ATOM 1819 C CA . LYS A 1 229 ? 16.565 -12.923 -1.384 1.00 95.75 229 LYS A CA 1
ATOM 1820 C C . LYS A 1 229 ? 16.359 -11.405 -1.369 1.00 95.75 229 LYS A C 1
ATOM 1822 O O . LYS A 1 229 ? 15.372 -10.947 -1.928 1.00 95.75 229 LYS A O 1
ATOM 1827 N N . ASP A 1 230 ? 17.288 -10.607 -0.844 1.00 96.06 230 ASP A N 1
ATOM 1828 C CA . ASP A 1 230 ? 17.147 -9.142 -0.854 1.00 96.06 230 ASP A CA 1
ATOM 1829 C C . ASP A 1 230 ? 17.389 -8.511 -2.225 1.00 96.06 230 ASP A C 1
ATOM 1831 O O . ASP A 1 230 ? 17.016 -7.363 -2.455 1.00 96.06 230 ASP A O 1
ATOM 1835 N N . THR A 1 231 ? 18.011 -9.246 -3.148 1.00 96.25 231 THR A N 1
ATOM 1836 C CA . THR A 1 231 ? 18.391 -8.750 -4.471 1.00 96.25 231 THR A CA 1
ATOM 1837 C C . THR A 1 231 ? 17.681 -9.525 -5.580 1.00 96.25 231 THR A C 1
ATOM 1839 O O . THR A 1 231 ? 17.332 -10.699 -5.426 1.00 96.25 231 THR A O 1
ATOM 1842 N N . SER A 1 232 ? 17.467 -8.880 -6.730 1.00 93.88 232 SER A N 1
ATOM 1843 C CA . SER A 1 232 ? 16.898 -9.547 -7.903 1.00 93.88 232 SER A CA 1
ATOM 1844 C C . SER A 1 232 ? 17.984 -10.292 -8.678 1.00 93.88 232 SER A C 1
ATOM 1846 O O . SER A 1 232 ? 19.113 -9.815 -8.822 1.00 93.88 232 SER A O 1
ATOM 1848 N N . ALA A 1 233 ? 17.645 -11.454 -9.243 1.00 91.25 233 ALA A N 1
ATOM 1849 C CA . ALA A 1 233 ? 18.568 -12.218 -10.080 1.00 91.25 233 ALA A CA 1
ATOM 1850 C C . ALA A 1 233 ? 19.089 -11.351 -11.243 1.00 91.25 233 ALA A C 1
ATOM 1852 O O . ALA A 1 233 ? 18.306 -10.875 -12.063 1.00 91.25 233 ALA A O 1
ATOM 1853 N N . HIS A 1 234 ? 20.407 -11.134 -11.306 1.00 90.12 234 HIS A N 1
ATOM 1854 C CA . HIS A 1 234 ? 21.071 -10.268 -12.296 1.00 90.12 234 HIS A CA 1
ATOM 1855 C C . HIS A 1 234 ? 20.538 -8.824 -12.357 1.00 90.12 234 HIS A C 1
ATOM 1857 O O . HIS A 1 234 ? 20.700 -8.148 -13.368 1.00 90.12 234 HIS A O 1
ATOM 1863 N N . GLY A 1 235 ? 19.847 -8.354 -11.318 1.00 93.88 235 GLY A N 1
ATOM 1864 C CA . GLY A 1 235 ? 19.206 -7.041 -11.307 1.00 93.88 235 GLY A CA 1
ATOM 1865 C C . GLY A 1 235 ? 17.898 -6.941 -12.104 1.00 93.88 235 GLY A C 1
ATOM 1866 O O . GLY A 1 235 ? 17.135 -6.003 -11.899 1.00 93.88 235 GLY A O 1
ATOM 1867 N N . ILE A 1 236 ? 17.603 -7.892 -12.992 1.00 93.88 236 ILE A N 1
ATOM 1868 C CA . ILE A 1 236 ? 16.478 -7.829 -13.950 1.00 93.88 236 ILE A CA 1
ATOM 1869 C C . ILE A 1 236 ? 15.450 -8.957 -13.765 1.00 93.88 236 ILE A C 1
ATOM 1871 O O . ILE A 1 236 ? 14.347 -8.902 -14.315 1.00 93.88 236 ILE A O 1
ATOM 1875 N N . GLY A 1 237 ? 15.786 -9.960 -12.953 1.00 92.75 237 GLY A N 1
ATOM 1876 C CA . GLY A 1 237 ? 15.008 -11.171 -12.726 1.00 92.75 237 GLY A CA 1
ATOM 1877 C C . GLY A 1 237 ? 15.478 -12.353 -13.579 1.00 92.75 237 GLY A C 1
ATOM 1878 O O . GLY A 1 237 ? 16.443 -12.285 -14.338 1.00 92.75 237 GLY A O 1
ATOM 1879 N N . ARG A 1 238 ? 14.786 -13.487 -13.440 1.00 91.62 238 ARG A N 1
ATOM 1880 C CA . ARG A 1 238 ? 15.062 -14.709 -14.215 1.00 91.62 238 ARG A CA 1
ATOM 1881 C C . ARG A 1 238 ? 14.294 -14.703 -15.532 1.00 91.62 238 ARG A C 1
ATOM 1883 O O . ARG A 1 238 ? 13.158 -14.233 -15.578 1.00 91.62 238 ARG A O 1
ATOM 1890 N N . ALA A 1 239 ? 14.889 -15.279 -16.576 1.00 93.94 239 ALA A N 1
ATOM 1891 C CA . ALA A 1 239 ? 14.243 -15.420 -17.877 1.00 93.94 239 ALA A CA 1
ATOM 1892 C C . ALA A 1 239 ? 12.916 -16.192 -17.774 1.00 93.94 239 ALA A C 1
ATOM 1894 O O . ALA A 1 239 ? 12.808 -17.168 -17.027 1.00 93.94 239 ALA A O 1
ATOM 1895 N N . HIS A 1 240 ? 11.909 -15.757 -18.526 1.00 94.56 240 HIS 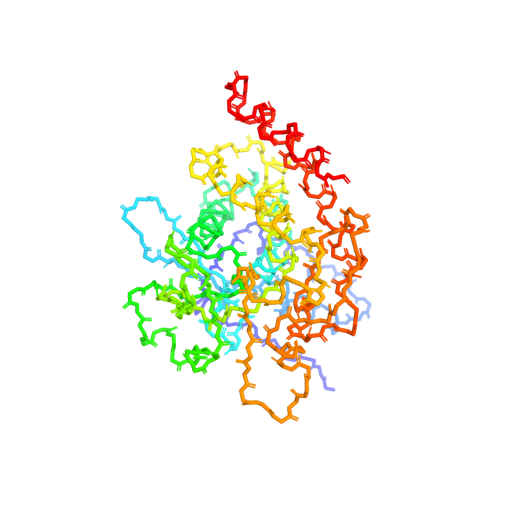A N 1
ATOM 1896 C CA . HIS A 1 240 ? 10.578 -16.357 -18.540 1.00 94.56 240 HIS A CA 1
ATOM 1897 C C . HIS A 1 240 ? 9.833 -16.034 -19.834 1.00 94.56 240 HIS A C 1
ATOM 1899 O O . HIS A 1 240 ? 10.076 -15.023 -20.490 1.00 94.56 240 HIS A O 1
ATOM 1905 N N . ARG A 1 241 ? 8.899 -16.916 -20.192 1.00 96.19 241 ARG A N 1
ATOM 1906 C CA . ARG A 1 241 ? 8.016 -16.752 -21.351 1.00 96.19 241 ARG A CA 1
ATOM 1907 C C . ARG A 1 241 ? 6.718 -16.072 -20.940 1.00 96.19 241 ARG A C 1
ATOM 1909 O O . ARG A 1 241 ? 6.351 -16.106 -19.768 1.00 96.19 241 ARG A O 1
ATOM 1916 N N . TRP A 1 242 ? 6.031 -15.495 -21.917 1.00 96.88 242 TRP A N 1
ATOM 1917 C CA . TRP A 1 242 ? 4.729 -14.875 -21.719 1.00 96.88 242 TRP A CA 1
ATOM 1918 C C . TRP A 1 242 ? 3.682 -15.924 -21.332 1.00 96.88 242 TRP A C 1
ATOM 1920 O O . TRP A 1 242 ? 3.648 -17.013 -21.909 1.00 96.88 242 TRP A O 1
ATOM 1930 N N . THR A 1 243 ? 2.847 -15.588 -20.353 1.00 97.81 243 THR A N 1
ATOM 1931 C CA . THR A 1 243 ? 1.737 -16.431 -19.869 1.00 97.81 243 THR A CA 1
ATOM 1932 C C . THR A 1 243 ? 0.423 -15.660 -19.734 1.00 97.81 243 THR A C 1
ATOM 1934 O O . THR A 1 243 ? -0.585 -16.248 -19.361 1.00 97.81 243 THR A O 1
ATOM 1937 N N . GLY A 1 244 ? 0.440 -14.345 -19.966 1.00 97.12 244 GLY A N 1
ATOM 1938 C CA . GLY A 1 244 ? -0.633 -13.432 -19.568 1.00 97.12 244 GLY A CA 1
ATOM 1939 C C . GLY A 1 244 ? -0.570 -12.998 -18.097 1.00 97.12 244 GLY A C 1
ATOM 1940 O O . GLY A 1 244 ? -1.214 -12.021 -17.739 1.00 97.12 244 GLY A O 1
ATOM 1941 N N . MET A 1 245 ? 0.231 -13.641 -17.241 1.00 98.44 245 MET A N 1
ATOM 1942 C CA . MET A 1 245 ? 0.418 -13.187 -15.858 1.00 98.44 245 MET A CA 1
ATOM 1943 C C . MET A 1 245 ? 1.382 -12.003 -15.765 1.00 98.44 245 MET A C 1
ATOM 1945 O O . MET A 1 245 ? 2.285 -11.838 -16.586 1.00 98.44 245 MET A O 1
ATOM 1949 N N . VAL A 1 246 ? 1.225 -11.218 -14.703 1.00 98.31 246 VAL A N 1
ATOM 1950 C CA . VAL A 1 246 ? 2.149 -10.158 -14.305 1.00 98.31 246 VAL A CA 1
ATOM 1951 C C . VAL A 1 246 ? 3.297 -10.775 -13.506 1.00 98.31 246 VAL A C 1
ATOM 1953 O O . VAL A 1 246 ? 3.075 -11.526 -12.547 1.00 98.31 246 VAL A O 1
ATOM 1956 N N . ARG A 1 247 ? 4.541 -10.464 -13.879 1.00 97.12 247 ARG A N 1
ATOM 1957 C CA . ARG A 1 247 ? 5.724 -10.854 -13.105 1.00 97.12 247 ARG A CA 1
ATOM 1958 C C . ARG A 1 247 ? 5.966 -9.917 -11.927 1.00 97.12 247 ARG A C 1
ATOM 1960 O O . ARG A 1 247 ? 5.777 -8.707 -12.033 1.00 97.12 247 ARG A O 1
ATOM 1967 N N . THR A 1 248 ? 6.520 -10.458 -10.851 1.00 96.94 248 THR A N 1
ATOM 1968 C CA . THR A 1 248 ? 7.006 -9.684 -9.706 1.00 96.94 248 THR A CA 1
ATOM 1969 C C . THR A 1 248 ? 8.514 -9.853 -9.531 1.00 96.94 248 THR A C 1
ATOM 1971 O O . THR A 1 248 ? 9.071 -10.895 -9.888 1.00 96.94 248 THR A O 1
ATOM 1974 N N . ALA A 1 249 ? 9.186 -8.816 -9.032 1.00 97.06 249 ALA A N 1
ATOM 1975 C CA . ALA A 1 249 ? 10.611 -8.878 -8.698 1.00 97.06 249 ALA A CA 1
ATOM 1976 C C . ALA A 1 249 ? 10.816 -9.261 -7.230 1.00 97.06 249 ALA A C 1
ATOM 1978 O O . ALA A 1 249 ? 11.821 -9.890 -6.912 1.00 97.06 249 ALA A O 1
ATOM 1979 N N . PHE A 1 250 ? 9.838 -8.933 -6.385 1.00 98.44 250 PHE A N 1
ATOM 1980 C CA . PHE A 1 250 ? 9.788 -9.253 -4.966 1.00 98.44 250 PHE A CA 1
ATOM 1981 C C . PHE A 1 250 ? 8.380 -9.715 -4.568 1.00 98.44 250 PHE A C 1
ATOM 1983 O O . PHE A 1 250 ? 7.389 -9.438 -5.252 1.00 98.44 250 PHE A O 1
ATOM 1990 N N . LEU A 1 251 ? 8.309 -10.519 -3.516 1.00 98.31 251 LEU A N 1
ATOM 1991 C CA . LEU A 1 251 ? 7.085 -11.026 -2.903 1.00 98.31 251 LEU A CA 1
ATOM 1992 C C . LEU A 1 251 ? 6.587 -10.053 -1.823 1.00 98.31 251 LEU A C 1
ATOM 1994 O O . LEU A 1 251 ? 7.355 -9.205 -1.388 1.00 98.31 251 LEU A O 1
ATOM 1998 N N . PRO A 1 252 ? 5.366 -10.244 -1.286 1.00 98.25 252 PRO A N 1
ATOM 1999 C CA . PRO A 1 252 ? 4.894 -9.487 -0.125 1.00 98.25 252 PRO A CA 1
ATOM 2000 C C . PRO A 1 252 ? 5.769 -9.599 1.139 1.00 98.25 252 PRO A C 1
ATOM 2002 O O . PRO A 1 252 ? 5.519 -8.903 2.114 1.00 98.25 252 PRO A O 1
ATOM 2005 N N . SER A 1 253 ? 6.737 -10.522 1.167 1.00 97.69 253 SER A N 1
ATOM 2006 C CA . SER A 1 253 ? 7.752 -10.629 2.223 1.00 97.69 253 SER A CA 1
ATOM 2007 C C . SER A 1 253 ? 8.999 -9.777 1.958 1.00 97.69 253 SER A C 1
ATOM 2009 O O . SER A 1 253 ? 9.996 -9.949 2.647 1.00 97.69 253 SER A O 1
ATOM 2011 N N . ASP A 1 254 ? 8.979 -8.947 0.912 1.00 97.56 254 ASP A N 1
ATOM 2012 C CA . ASP A 1 254 ? 10.112 -8.199 0.358 1.00 97.56 254 ASP A CA 1
ATOM 2013 C C . ASP A 1 254 ? 11.277 -9.100 -0.138 1.00 97.56 254 ASP A C 1
ATOM 2015 O O . ASP A 1 254 ? 12.363 -8.614 -0.462 1.00 97.56 254 ASP A O 1
ATOM 2019 N N . ASP A 1 255 ? 11.055 -10.418 -0.249 1.00 97.88 255 ASP A N 1
ATOM 2020 C CA . ASP A 1 255 ? 12.003 -11.406 -0.782 1.00 97.88 255 ASP A CA 1
ATOM 2021 C C . ASP A 1 255 ? 11.871 -11.565 -2.304 1.00 97.88 255 ASP A C 1
ATOM 2023 O O . ASP A 1 255 ? 10.763 -11.636 -2.842 1.00 97.88 255 ASP A O 1
ATOM 2027 N N . SER A 1 256 ? 12.981 -11.743 -3.016 1.00 97.25 256 SER A N 1
ATOM 2028 C CA . SER A 1 256 ? 12.961 -12.063 -4.441 1.00 97.25 256 SER A CA 1
ATOM 2029 C C . SER A 1 256 ? 12.442 -13.490 -4.677 1.00 97.25 256 SER A C 1
ATOM 2031 O O . SER A 1 256 ? 12.838 -14.443 -3.992 1.00 97.25 256 SER A O 1
ATOM 2033 N N . PRO A 1 257 ? 11.523 -13.697 -5.639 1.00 95.38 257 PRO A N 1
ATOM 2034 C CA . PRO A 1 257 ? 10.921 -14.996 -5.840 1.00 95.38 257 PRO A CA 1
ATOM 2035 C C . PRO A 1 257 ? 11.835 -15.906 -6.661 1.00 95.38 257 PRO A C 1
ATOM 2037 O O . PRO A 1 257 ? 12.602 -15.483 -7.532 1.00 95.38 257 PRO A O 1
ATOM 2040 N N . ARG A 1 258 ? 11.674 -17.218 -6.470 1.00 92.38 258 ARG A N 1
ATOM 2041 C CA . ARG A 1 258 ? 12.339 -18.209 -7.327 1.00 92.38 258 ARG A CA 1
ATOM 2042 C C . ARG A 1 258 ? 11.817 -18.178 -8.764 1.00 92.38 258 ARG A C 1
ATOM 2044 O O . ARG A 1 258 ? 12.597 -18.361 -9.696 1.00 92.38 258 ARG A O 1
ATOM 2051 N N . PHE A 1 259 ? 10.513 -17.967 -8.928 1.00 94.38 259 PHE A N 1
ATOM 2052 C CA . PHE A 1 259 ? 9.843 -17.852 -10.219 1.00 94.38 259 PHE A CA 1
ATOM 2053 C C . PHE A 1 259 ? 9.121 -16.507 -10.315 1.00 94.38 259 PHE A C 1
ATOM 2055 O O . PHE A 1 259 ? 8.537 -16.070 -9.329 1.00 94.38 259 PHE A O 1
ATOM 2062 N N . PRO A 1 260 ? 9.119 -15.861 -11.490 1.00 94.38 260 PRO A N 1
ATOM 2063 C CA . PRO A 1 260 ? 8.629 -14.490 -11.632 1.00 94.38 260 PRO A CA 1
ATOM 2064 C C . PRO A 1 260 ? 7.114 -14.355 -11.443 1.00 94.38 260 PRO A C 1
ATOM 2066 O O . PRO A 1 260 ? 6.637 -13.289 -11.069 1.00 94.38 260 PRO A O 1
ATOM 2069 N N . TYR A 1 261 ? 6.350 -15.418 -11.702 1.00 97.69 261 TYR A N 1
ATOM 2070 C CA . TYR A 1 261 ? 4.892 -15.396 -11.618 1.00 97.69 261 TYR A CA 1
ATOM 2071 C C . TYR A 1 261 ? 4.414 -15.860 -10.245 1.00 97.69 261 TYR A C 1
ATOM 2073 O O . TYR A 1 261 ? 4.276 -17.054 -9.975 1.00 97.69 261 TYR A O 1
ATOM 2081 N N . HIS A 1 262 ? 4.159 -14.892 -9.371 1.00 97.56 262 HIS A N 1
ATOM 2082 C CA . HIS A 1 262 ? 3.589 -15.137 -8.056 1.00 97.56 262 HIS A CA 1
ATOM 2083 C C . HIS A 1 262 ? 2.076 -15.374 -8.182 1.00 97.56 262 HIS A C 1
ATOM 2085 O O . HIS A 1 262 ? 1.309 -14.436 -8.407 1.00 97.56 262 HIS A O 1
ATOM 2091 N N . ILE A 1 263 ? 1.649 -16.636 -8.059 1.00 98.50 263 ILE A N 1
ATOM 2092 C CA . ILE A 1 263 ? 0.252 -17.043 -8.291 1.00 98.50 263 ILE A CA 1
ATOM 2093 C C . ILE A 1 263 ? -0.733 -16.325 -7.346 1.00 98.50 263 ILE A C 1
ATOM 2095 O O . ILE A 1 263 ? -1.685 -15.731 -7.856 1.00 98.50 263 ILE A O 1
ATOM 2099 N N . PRO A 1 264 ? -0.513 -16.274 -6.013 1.00 98.50 264 PRO A N 1
ATOM 2100 C CA . PRO A 1 264 ? -1.378 -15.502 -5.117 1.00 98.50 264 PRO A CA 1
ATOM 2101 C C . PRO A 1 264 ? -1.437 -14.008 -5.452 1.00 98.50 264 PRO A C 1
ATOM 2103 O O . PRO A 1 264 ? -2.513 -13.419 -5.399 1.00 98.50 264 PRO A O 1
ATOM 2106 N N . GLY A 1 265 ? -0.308 -13.399 -5.835 1.00 98.31 265 GLY A N 1
ATOM 2107 C CA . GLY A 1 265 ? -0.262 -11.989 -6.232 1.00 98.31 265 GLY A CA 1
ATOM 2108 C C . GLY A 1 265 ? -1.097 -11.706 -7.482 1.00 98.31 265 GLY A C 1
ATOM 2109 O O . GLY A 1 265 ? -1.858 -10.746 -7.507 1.00 98.31 265 GLY A O 1
ATOM 2110 N N . ASN A 1 266 ? -1.027 -12.581 -8.490 1.00 98.81 266 ASN A N 1
ATOM 2111 C CA . ASN A 1 266 ? -1.858 -12.470 -9.692 1.00 98.81 266 ASN A CA 1
ATOM 2112 C C . ASN A 1 266 ? -3.345 -12.661 -9.376 1.00 98.81 266 ASN A C 1
ATOM 2114 O O . ASN A 1 266 ? -4.162 -11.867 -9.827 1.00 98.81 266 ASN A O 1
ATOM 2118 N N . ALA A 1 267 ? -3.706 -13.646 -8.547 1.00 98.81 267 ALA A N 1
ATOM 2119 C CA . ALA A 1 267 ? -5.093 -13.818 -8.112 1.00 98.81 267 ALA A CA 1
ATOM 2120 C C . ALA A 1 267 ? -5.623 -12.584 -7.356 1.00 98.81 267 ALA A C 1
ATOM 2122 O O . ALA A 1 267 ? -6.768 -12.181 -7.565 1.00 98.81 267 ALA A O 1
ATOM 2123 N N . PHE A 1 268 ? -4.787 -11.960 -6.519 1.00 98.81 268 PHE A N 1
ATOM 2124 C CA . PHE A 1 268 ? -5.123 -10.711 -5.839 1.00 98.81 268 PHE A CA 1
ATOM 2125 C C . PHE A 1 268 ? -5.361 -9.571 -6.841 1.00 98.81 268 PHE A C 1
ATOM 2127 O O . PHE A 1 268 ? -6.402 -8.917 -6.776 1.00 98.81 268 PHE A O 1
ATOM 2134 N N . ALA A 1 269 ? -4.468 -9.397 -7.819 1.00 98.81 269 ALA A N 1
ATOM 2135 C CA . ALA A 1 269 ? -4.620 -8.391 -8.866 1.00 98.81 269 ALA A CA 1
ATOM 2136 C C . ALA A 1 269 ? -5.916 -8.576 -9.675 1.00 98.81 269 ALA A C 1
ATOM 2138 O O . ALA A 1 269 ? -6.629 -7.600 -9.883 1.00 98.81 269 ALA A O 1
ATOM 2139 N N . VAL A 1 270 ? -6.280 -9.806 -10.065 1.00 98.81 270 VAL A N 1
ATOM 2140 C CA . VAL A 1 270 ? -7.529 -10.075 -10.810 1.00 98.81 270 VAL A CA 1
ATOM 2141 C C . VAL A 1 270 ? -8.762 -9.608 -10.033 1.00 98.81 270 VAL A C 1
ATOM 2143 O O . VAL A 1 270 ? -9.636 -8.942 -10.592 1.00 98.81 270 VAL A O 1
ATOM 2146 N N . VAL A 1 271 ? -8.845 -9.945 -8.741 1.00 98.81 271 VAL A N 1
ATOM 2147 C CA . VAL A 1 271 ? -9.980 -9.546 -7.892 1.00 98.81 271 VAL A CA 1
ATOM 2148 C C . VAL A 1 271 ? -10.078 -8.027 -7.808 1.00 98.81 271 VAL A C 1
ATOM 2150 O O . VAL A 1 271 ? -11.164 -7.467 -7.971 1.00 98.81 271 VAL A O 1
ATOM 2153 N N . GLU A 1 272 ? -8.954 -7.354 -7.579 1.00 98.75 272 GLU A N 1
ATOM 2154 C CA . GLU A 1 272 ? -8.962 -5.913 -7.347 1.00 98.75 272 GLU A CA 1
ATOM 2155 C C . GLU A 1 272 ? -9.059 -5.086 -8.632 1.00 98.75 272 GLU A C 1
ATOM 2157 O O . GLU A 1 272 ? -9.662 -4.018 -8.601 1.00 98.75 272 GLU A O 1
ATOM 2162 N N . LEU A 1 273 ? -8.587 -5.584 -9.778 1.00 98.81 273 LEU A N 1
ATOM 2163 C CA . LEU A 1 273 ? -8.824 -4.968 -11.089 1.00 98.81 273 LEU A CA 1
ATOM 2164 C C . LEU A 1 273 ? -10.311 -5.006 -11.463 1.00 98.81 273 LEU A C 1
ATOM 2166 O O . LEU A 1 273 ? -10.878 -3.981 -11.838 1.00 98.81 273 LEU A O 1
ATOM 2170 N N . ARG A 1 274 ? -10.978 -6.156 -11.290 1.00 98.69 274 ARG A N 1
ATOM 2171 C CA . ARG A 1 274 ? -12.434 -6.277 -11.517 1.00 98.69 274 ARG A CA 1
ATOM 2172 C C . ARG A 1 274 ? -13.227 -5.396 -10.560 1.00 98.69 274 ARG A C 1
ATOM 2174 O O . ARG A 1 274 ? -14.191 -4.739 -10.949 1.00 98.69 274 ARG A O 1
ATOM 2181 N N . GLY A 1 275 ? -12.802 -5.354 -9.303 1.00 97.94 275 GLY A N 1
ATOM 2182 C CA . GLY A 1 275 ? -13.397 -4.486 -8.303 1.00 97.94 275 GLY A CA 1
ATOM 2183 C C . GLY A 1 275 ? -13.205 -2.995 -8.609 1.00 97.94 275 GLY A C 1
ATOM 2184 O O . GLY A 1 275 ? -14.155 -2.222 -8.487 1.00 97.94 275 GLY A O 1
ATOM 2185 N N . ALA A 1 276 ? -12.023 -2.595 -9.083 1.00 96.62 276 ALA A N 1
ATOM 2186 C CA . ALA A 1 276 ? -11.755 -1.237 -9.546 1.00 96.62 276 ALA A CA 1
ATOM 2187 C C . ALA A 1 276 ? -12.615 -0.876 -10.764 1.00 96.62 276 ALA A C 1
ATOM 2189 O O . ALA A 1 276 ? -13.201 0.202 -10.778 1.00 96.62 276 ALA A O 1
ATOM 2190 N N . ALA A 1 277 ? -12.776 -1.779 -11.736 1.00 97.38 277 ALA A N 1
ATOM 2191 C CA . ALA A 1 277 ? -13.663 -1.573 -12.882 1.00 97.38 277 ALA A CA 1
ATOM 2192 C C . ALA A 1 277 ? -15.121 -1.337 -12.455 1.00 97.38 277 ALA A C 1
ATOM 2194 O O . ALA A 1 277 ? -15.763 -0.388 -12.909 1.00 97.38 277 ALA A O 1
ATOM 2195 N N . SER A 1 278 ? -15.634 -2.152 -11.526 1.00 96.00 278 SER A N 1
ATOM 2196 C CA . SER A 1 278 ? -16.969 -1.952 -10.950 1.00 96.00 278 SER A CA 1
ATOM 2197 C C . SER A 1 278 ? -17.090 -0.594 -10.252 1.00 96.00 278 SER A C 1
ATOM 2199 O O . SER A 1 278 ? -18.088 0.106 -10.426 1.00 96.00 278 SER A O 1
ATOM 2201 N N . MET A 1 279 ? -16.075 -0.205 -9.477 1.00 94.81 279 MET A N 1
ATOM 2202 C CA . MET A 1 279 ? -16.058 1.070 -8.760 1.00 94.81 279 MET A CA 1
ATOM 2203 C C . MET A 1 279 ? -16.019 2.267 -9.718 1.00 94.81 279 MET A C 1
ATOM 2205 O O . MET A 1 279 ? -16.802 3.197 -9.548 1.00 94.81 279 MET A O 1
ATOM 2209 N N . LEU A 1 280 ? -15.173 2.226 -10.753 1.00 94.62 280 LEU A N 1
ATOM 2210 C CA . LEU A 1 280 ? -15.063 3.274 -11.774 1.00 94.62 280 LEU A CA 1
ATOM 2211 C C . LEU A 1 280 ? -16.417 3.562 -12.432 1.00 94.62 280 LEU A C 1
ATOM 2213 O O . LEU A 1 280 ? -16.804 4.722 -12.563 1.00 94.62 280 LEU A O 1
ATOM 2217 N N . ARG A 1 281 ? -17.182 2.520 -12.771 1.00 93.75 281 ARG A N 1
ATOM 2218 C CA . ARG A 1 281 ? -18.532 2.687 -13.335 1.00 93.75 281 ARG A CA 1
ATOM 2219 C C . ARG A 1 281 ? -19.530 3.257 -12.332 1.00 93.75 281 ARG A C 1
ATOM 2221 O O . ARG A 1 281 ? -20.389 4.048 -12.710 1.00 93.75 281 ARG A O 1
ATOM 2228 N N . ALA A 1 282 ? -19.418 2.872 -11.063 1.00 92.38 282 ALA A N 1
ATOM 2229 C CA . ALA A 1 282 ? -20.352 3.285 -10.021 1.00 92.38 282 ALA A CA 1
ATOM 2230 C C . ALA A 1 282 ? -20.132 4.730 -9.542 1.00 92.38 282 ALA A C 1
ATOM 2232 O O . ALA A 1 282 ? -21.100 5.472 -9.380 1.00 92.38 282 ALA A O 1
ATOM 2233 N N . CYS A 1 283 ? -18.881 5.139 -9.304 1.00 87.00 283 CYS A N 1
ATOM 2234 C CA . CYS A 1 283 ? -18.569 6.420 -8.663 1.00 87.00 283 CYS A CA 1
ATOM 2235 C C . CYS A 1 283 ? -18.003 7.483 -9.602 1.00 87.00 283 CYS A C 1
ATOM 2237 O O . CYS A 1 283 ? -18.101 8.666 -9.284 1.00 87.00 283 CYS A O 1
ATOM 2239 N N . CYS A 1 284 ? -17.423 7.083 -10.737 1.00 79.12 284 CYS A N 1
ATOM 2240 C CA . CYS A 1 284 ? -16.832 8.010 -11.703 1.00 79.12 284 CYS A CA 1
ATOM 2241 C C . CYS A 1 284 ? -17.714 8.222 -12.952 1.00 79.12 284 CYS A C 1
ATOM 2243 O O . CYS A 1 284 ? -17.371 9.057 -13.785 1.00 79.12 284 CYS A O 1
ATOM 2245 N N . GLY A 1 285 ? -18.868 7.539 -13.053 1.00 61.75 285 GLY A N 1
ATOM 2246 C CA . GLY A 1 285 ? -19.902 7.752 -14.079 1.00 61.75 285 GLY A CA 1
ATOM 2247 C C . GLY A 1 285 ? -19.431 7.548 -15.528 1.00 61.75 285 GLY A C 1
ATOM 2248 O O . GLY A 1 285 ? -18.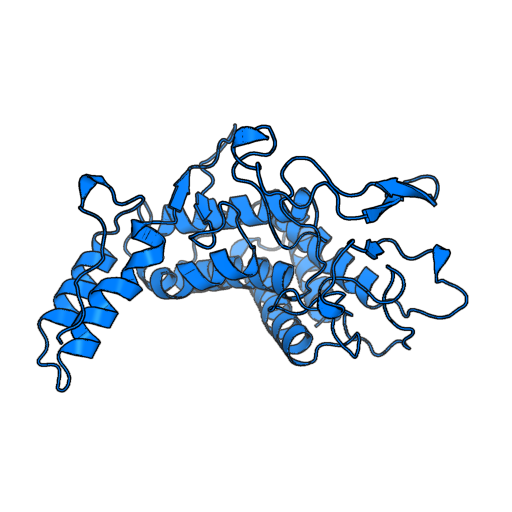280 7.211 -15.775 1.00 61.75 285 GLY A O 1
ATOM 2249 N N . ASN A 1 286 ? -20.320 7.769 -16.507 1.00 55.41 286 ASN A N 1
ATOM 2250 C CA . ASN A 1 286 ? -20.070 7.604 -17.956 1.00 55.41 286 ASN A CA 1
ATOM 2251 C C . ASN A 1 286 ? -19.153 8.691 -18.569 1.00 55.41 286 ASN A C 1
ATOM 2253 O O . ASN A 1 286 ? -19.355 9.098 -19.717 1.00 55.41 286 ASN A O 1
ATOM 2257 N N . ALA A 1 287 ? -18.162 9.202 -17.836 1.00 65.75 287 ALA A N 1
ATOM 2258 C CA . ALA A 1 287 ? -17.066 9.897 -18.500 1.00 65.75 287 ALA A CA 1
ATOM 2259 C C . ALA A 1 287 ? -16.359 8.872 -19.401 1.00 65.75 287 ALA A C 1
ATOM 2261 O O . ALA A 1 287 ? -16.089 7.749 -18.979 1.00 65.75 287 ALA A O 1
ATOM 2262 N N . SER A 1 288 ? -16.076 9.227 -20.656 1.00 76.94 288 SER A N 1
ATOM 2263 C CA . SER A 1 288 ? -15.439 8.297 -21.600 1.00 76.94 288 SER A CA 1
ATOM 2264 C C . SER A 1 288 ? -14.159 7.672 -21.025 1.00 76.94 288 SER A C 1
ATOM 2266 O O . SER A 1 288 ? -13.904 6.495 -21.249 1.00 76.94 288 SER A O 1
ATOM 2268 N N . ALA A 1 289 ? -13.406 8.427 -20.220 1.00 86.12 289 ALA A N 1
ATOM 2269 C CA . ALA A 1 289 ? -12.167 7.980 -19.592 1.00 86.12 289 ALA A CA 1
ATOM 2270 C C . ALA A 1 289 ? -12.355 6.885 -18.520 1.00 86.12 289 ALA A C 1
ATOM 2272 O O . ALA A 1 289 ? -11.628 5.895 -18.534 1.00 86.12 289 ALA A O 1
ATOM 2273 N N . SER A 1 290 ? -13.324 7.016 -17.606 1.00 90.81 290 SER A N 1
ATOM 2274 C CA . SER A 1 290 ? -13.552 6.027 -16.535 1.00 90.81 290 SER A CA 1
ATOM 2275 C C . SER A 1 290 ? -14.052 4.693 -17.084 1.00 90.81 290 SER A C 1
ATOM 2277 O O . SER A 1 290 ? -13.629 3.641 -16.608 1.00 90.81 290 SER A O 1
ATOM 2279 N N . GLU A 1 291 ? -14.905 4.720 -18.109 1.00 93.81 291 GLU A N 1
ATOM 2280 C CA . GLU A 1 291 ? -15.374 3.502 -18.778 1.00 93.81 291 GLU A CA 1
ATOM 2281 C C . GLU A 1 291 ? -14.257 2.821 -19.587 1.00 93.81 291 GLU A C 1
ATOM 2283 O O . GLU A 1 291 ? -14.167 1.593 -19.583 1.00 93.81 291 GLU A O 1
ATOM 2288 N N . VAL A 1 292 ? -13.373 3.586 -20.239 1.00 94.62 292 VAL A N 1
ATOM 2289 C CA . VAL A 1 292 ? -12.185 3.027 -20.911 1.00 94.62 292 VAL A CA 1
ATOM 2290 C C . VAL A 1 292 ? -11.272 2.337 -19.898 1.00 94.62 292 VAL A C 1
ATOM 2292 O O . VAL A 1 292 ? -10.951 1.164 -20.083 1.00 94.62 292 VAL A O 1
ATOM 2295 N N . LEU A 1 293 ? -10.947 3.000 -18.783 1.00 95.94 293 LEU A N 1
ATOM 2296 C CA . LEU A 1 293 ? -10.127 2.404 -17.724 1.00 95.94 293 LEU A CA 1
ATOM 2297 C C . LEU A 1 293 ? -10.777 1.163 -17.102 1.00 95.94 293 LEU A C 1
ATOM 2299 O O . LEU A 1 293 ? -10.083 0.191 -16.811 1.00 95.94 293 LEU A O 1
ATOM 2303 N N . ALA A 1 294 ? -12.102 1.158 -16.930 1.00 97.12 294 ALA A N 1
ATOM 2304 C CA . ALA A 1 294 ? -12.820 -0.009 -16.426 1.00 97.12 294 ALA A CA 1
ATOM 2305 C C . ALA A 1 294 ? -12.676 -1.214 -17.371 1.00 97.12 294 ALA A C 1
ATOM 2307 O O . ALA A 1 294 ? -12.381 -2.320 -16.915 1.00 97.12 294 ALA A O 1
ATOM 2308 N N . ARG A 1 295 ? -12.813 -1.003 -18.687 1.00 97.25 295 ARG A N 1
ATOM 2309 C CA . ARG A 1 295 ? -12.592 -2.058 -19.692 1.00 97.25 295 ARG A CA 1
ATOM 2310 C C . ARG A 1 295 ? -11.142 -2.515 -19.737 1.00 97.25 295 ARG A C 1
ATOM 2312 O O . ARG A 1 295 ? -10.893 -3.709 -19.856 1.00 97.25 295 ARG A O 1
ATOM 2319 N N . ASP A 1 296 ? -10.191 -1.592 -19.633 1.00 97.94 296 ASP A N 1
ATOM 2320 C CA . ASP A 1 296 ? -8.768 -1.925 -19.626 1.00 97.94 296 ASP A CA 1
ATOM 2321 C C . ASP A 1 296 ? -8.369 -2.753 -18.400 1.00 97.94 296 ASP A C 1
ATOM 2323 O O . ASP A 1 296 ? -7.568 -3.684 -18.532 1.00 97.94 296 ASP A O 1
ATOM 2327 N N . ALA A 1 297 ? -8.949 -2.449 -17.234 1.00 98.25 297 ALA A N 1
ATOM 2328 C CA . ALA A 1 297 ? -8.773 -3.224 -16.012 1.00 98.25 297 ALA A CA 1
ATOM 2329 C C . ALA A 1 297 ? -9.359 -4.637 -16.151 1.0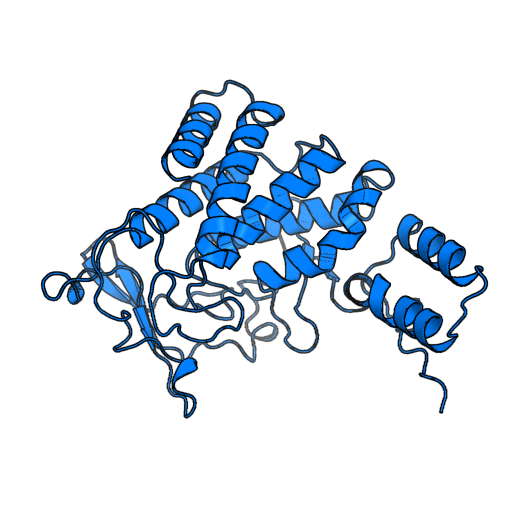0 98.25 297 ALA A C 1
ATOM 2331 O O . ALA A 1 297 ? -8.702 -5.605 -15.778 1.00 98.25 297 ALA A O 1
ATOM 2332 N N . GLU A 1 298 ? -10.558 -4.777 -16.723 1.00 98.38 298 GLU A N 1
ATOM 2333 C CA . GLU A 1 298 ? -11.182 -6.083 -16.978 1.00 98.38 298 GLU A CA 1
ATOM 2334 C C . GLU A 1 298 ? -10.433 -6.906 -18.026 1.00 98.38 298 GLU A C 1
ATOM 2336 O O . GLU A 1 298 ? -10.272 -8.107 -17.851 1.00 98.38 298 GLU A O 1
ATOM 2341 N N . ALA A 1 299 ? -9.942 -6.275 -19.093 1.00 98.25 299 ALA A N 1
ATOM 2342 C CA . ALA A 1 299 ? -9.165 -6.953 -20.127 1.00 98.25 299 ALA A CA 1
ATOM 2343 C C . ALA A 1 299 ? -7.824 -7.486 -19.597 1.00 98.25 299 ALA A C 1
ATOM 2345 O O . ALA A 1 299 ? -7.304 -8.476 -20.109 1.00 98.25 299 ALA A O 1
ATOM 2346 N N . LEU A 1 300 ? -7.258 -6.824 -18.586 1.00 98.00 300 LEU A N 1
ATOM 2347 C CA . LEU A 1 300 ? -6.044 -7.265 -17.905 1.00 98.00 300 LEU A CA 1
ATOM 2348 C C . LEU A 1 300 ? -6.299 -8.401 -16.889 1.00 98.00 300 LEU A C 1
ATOM 2350 O O . LEU A 1 300 ? -5.349 -9.109 -16.556 1.00 98.00 300 LEU A O 1
ATOM 2354 N N . ALA A 1 301 ? -7.533 -8.564 -16.395 1.00 96.00 301 ALA A N 1
ATOM 2355 C CA . ALA A 1 301 ? -7.889 -9.407 -15.244 1.00 96.00 301 ALA A CA 1
ATOM 2356 C C . ALA A 1 301 ? -8.472 -10.790 -15.592 1.00 96.00 301 ALA A C 1
ATOM 2358 O O . ALA A 1 301 ? -7.789 -11.801 -15.327 1.00 96.00 301 ALA A O 1
#

Foldseek 3Di:
DADDQDQDDPVQFQADDPVQVVVLVVVLPDDDPDVNVNSCSNRQVCVQRGAFWDFFDDDDATAIGGDQGPQLKGFLLRVLVSCLVVLLCCQVCVVGSVSNLLNHLLVLLVVLVLPVQARIWFSYLPDVVSQVQAPQVKQKWFQDPVRDTDGPDGRGGRGRFGELVSLLSSLVSVLSNCVNHVDLVSPDPSVLVSLVSSLVLQVLQLDFADPVCQSRRGIFTADPDPDPQQGADVRRHDGDDGDLGGFGQAYPVNGGDPDRHDPVSRVSLLVSLQSQLVVLCSRVHPPVSSNVSSVSSNVSD

Organism: NCBI:txid127549